Protein AF-A0A3G4VDL1-F1 (afdb_monomer_lite)

Foldseek 3Di:
DVVVVVVQLVVLVPFPNSVVVVVLVVLCVVLVVCCVVCVP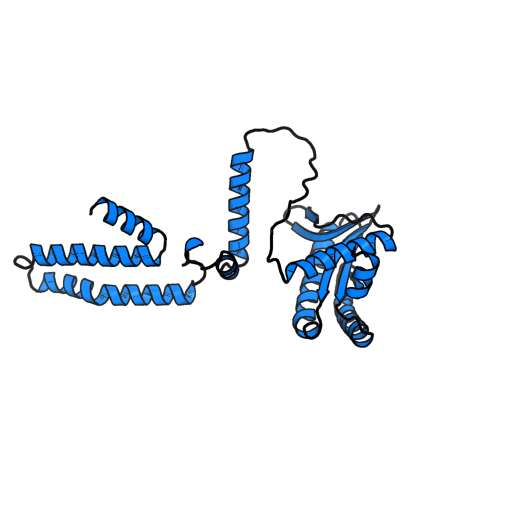PDDPVRVVVSVCCNPVVVVVSVVVVVVCCVPPVLPGDDCVNDPDVVVNVVSDDPVVVVVVVVVVVVVVVVVVVPDDDDDPDPDDDPDDDDDDPPVVLVVLQLVLQVVVCCVPVVFDWDAFDWDDDPPQIATAGIWTDDPAETEGEHEDEDEPPCCPVCLVVVLVVVLVRLVSQVVVNPRGAYAYEYEYEYAPDDPVNVVVSVVVNVVRQVPHPHRYHYHYHYSVVSCVVPND

Structure (mmCIF, N/CA/C/O backbone):
data_AF-A0A3G4VDL1-F1
#
_entry.id   AF-A0A3G4VDL1-F1
#
loop_
_atom_site.group_PDB
_atom_site.id
_atom_site.type_symbol
_atom_site.label_atom_id
_atom_site.label_alt_id
_atom_site.label_comp_id
_atom_site.label_asym_id
_atom_site.label_entity_id
_atom_site.label_seq_id
_atom_site.pdbx_PDB_ins_code
_atom_site.Cartn_x
_atom_site.Cartn_y
_atom_site.Cartn_z
_atom_site.occupancy
_atom_site.B_iso_or_equiv
_atom_site.auth_seq_id
_atom_site.auth_comp_id
_atom_site.auth_asym_id
_atom_site.auth_atom_id
_atom_site.pdbx_PDB_model_num
ATOM 1 N N . MET A 1 1 ? -3.458 -11.214 -49.264 1.00 58.53 1 MET A N 1
ATOM 2 C CA . MET A 1 1 ? -2.062 -10.718 -49.274 1.00 58.53 1 MET A CA 1
ATOM 3 C C . MET A 1 1 ? -1.922 -9.296 -48.738 1.00 58.53 1 MET A C 1
ATOM 5 O O . MET A 1 1 ? -1.384 -9.158 -47.653 1.00 58.53 1 MET A O 1
ATOM 9 N N . ILE A 1 2 ? -2.404 -8.240 -49.413 1.00 70.00 2 ILE A N 1
ATOM 10 C CA . ILE A 1 2 ? -2.201 -6.849 -48.930 1.00 70.00 2 ILE A CA 1
ATOM 11 C C . ILE A 1 2 ? -2.958 -6.567 -47.618 1.00 70.00 2 ILE A C 1
ATOM 13 O O . ILE A 1 2 ? -2.414 -5.938 -46.715 1.00 70.00 2 ILE A O 1
ATOM 17 N N . LYS A 1 3 ? -4.186 -7.088 -47.471 1.00 73.38 3 LYS A N 1
ATOM 18 C CA . LYS A 1 3 ? -4.949 -6.986 -46.212 1.00 73.38 3 LYS A CA 1
ATOM 19 C C . LYS A 1 3 ? -4.270 -7.716 -45.046 1.00 73.38 3 LYS A C 1
ATOM 21 O O . LYS A 1 3 ? -4.230 -7.178 -43.948 1.00 73.38 3 LYS A O 1
ATOM 26 N N . ASP A 1 4 ? -3.695 -8.889 -45.301 1.00 77.81 4 ASP A N 1
ATOM 27 C CA . ASP A 1 4 ? -3.026 -9.702 -44.273 1.00 77.81 4 ASP A CA 1
ATOM 28 C C . ASP A 1 4 ? -1.715 -9.050 -43.812 1.00 77.81 4 ASP A C 1
ATOM 30 O O . ASP A 1 4 ? -1.387 -9.066 -42.625 1.00 77.81 4 ASP A O 1
ATOM 34 N N . PHE A 1 5 ? -0.994 -8.406 -44.737 1.00 77.81 5 PHE A N 1
ATOM 35 C CA . PHE A 1 5 ? 0.179 -7.596 -44.412 1.00 77.81 5 PHE A CA 1
ATOM 36 C C . PHE A 1 5 ? -0.191 -6.392 -43.537 1.00 77.81 5 PHE A C 1
ATOM 38 O O . PHE A 1 5 ? 0.444 -6.177 -42.508 1.00 77.81 5 PHE A O 1
ATOM 45 N N . GLY A 1 6 ? -1.258 -5.662 -43.887 1.00 78.56 6 GLY A N 1
ATOM 46 C CA . GLY A 1 6 ? -1.753 -4.538 -43.084 1.00 78.56 6 GLY A CA 1
ATOM 47 C C . GLY A 1 6 ? -2.141 -4.953 -41.661 1.00 78.56 6 GLY A C 1
ATOM 48 O O . GLY A 1 6 ? -1.693 -4.336 -40.701 1.00 78.56 6 GLY A O 1
ATOM 49 N N . GLN A 1 7 ? -2.878 -6.058 -41.514 1.00 79.12 7 GLN A N 1
ATOM 50 C CA . GLN A 1 7 ? -3.255 -6.592 -40.198 1.00 79.12 7 GLN A CA 1
ATOM 51 C C . GLN A 1 7 ? -2.049 -7.078 -39.380 1.00 79.12 7 GLN A C 1
ATOM 53 O O . GLN A 1 7 ? -2.045 -6.981 -38.153 1.00 79.12 7 GLN A O 1
ATOM 58 N N . THR A 1 8 ? -1.018 -7.611 -40.038 1.00 79.06 8 THR A N 1
ATOM 59 C CA . THR A 1 8 ? 0.216 -8.042 -39.363 1.00 79.06 8 THR A CA 1
ATOM 60 C C . THR A 1 8 ? 1.043 -6.841 -38.907 1.00 79.06 8 THR A C 1
ATOM 62 O O . THR A 1 8 ? 1.527 -6.827 -37.778 1.00 79.06 8 THR A O 1
ATOM 65 N N . ALA A 1 9 ? 1.153 -5.806 -39.744 1.00 78.00 9 ALA A N 1
ATOM 66 C CA . ALA A 1 9 ? 1.816 -4.552 -39.400 1.00 78.00 9 ALA A CA 1
ATOM 67 C C . ALA A 1 9 ? 1.124 -3.839 -38.227 1.00 78.00 9 ALA A C 1
ATOM 69 O O . ALA A 1 9 ? 1.795 -3.387 -37.302 1.00 78.00 9 ALA A O 1
ATOM 70 N N . GLU A 1 10 ? -0.211 -3.813 -38.221 1.00 78.38 10 GLU A N 1
ATOM 71 C CA . GLU A 1 10 ? -1.016 -3.253 -37.133 1.00 78.38 10 GLU A CA 1
ATOM 72 C C . GLU A 1 10 ? -0.749 -3.984 -35.807 1.00 78.38 10 GLU A C 1
ATOM 74 O O . GLU A 1 10 ? -0.433 -3.348 -34.800 1.00 78.38 10 GLU A O 1
ATOM 79 N N . LYS A 1 11 ? -0.756 -5.325 -35.817 1.00 77.25 11 LYS A N 1
ATOM 80 C CA . LYS A 1 11 ? -0.440 -6.139 -34.631 1.00 77.25 11 LYS A CA 1
ATOM 81 C C . LYS A 1 11 ? 0.984 -5.923 -34.118 1.00 77.25 11 LYS A C 1
ATOM 83 O O . LYS A 1 11 ? 1.178 -5.827 -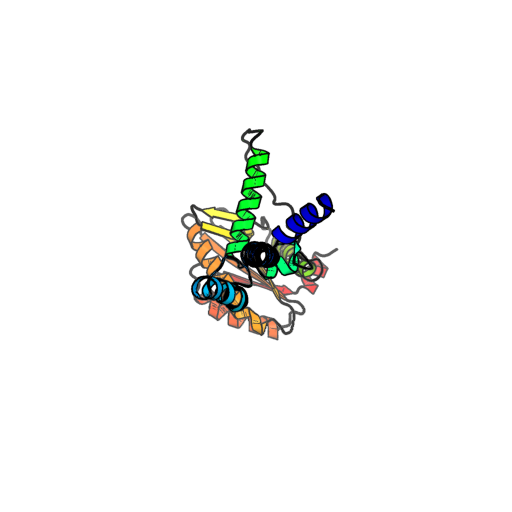32.910 1.00 77.25 11 LYS A O 1
ATOM 88 N N . LEU A 1 12 ? 1.970 -5.833 -35.012 1.00 73.19 12 LEU A N 1
ATOM 89 C CA . LEU A 1 12 ? 3.366 -5.590 -34.638 1.00 73.19 12 LEU A CA 1
ATOM 90 C C . LEU A 1 12 ? 3.579 -4.160 -34.111 1.00 73.19 12 LEU A C 1
ATOM 92 O O . LEU A 1 12 ? 4.376 -3.959 -33.204 1.00 73.19 12 LEU A O 1
ATOM 96 N N . SER A 1 13 ? 2.833 -3.168 -34.600 1.00 78.19 13 SER A N 1
ATOM 97 C CA . SER A 1 13 ? 2.953 -1.780 -34.127 1.00 78.19 13 SER A CA 1
ATOM 98 C C . SER A 1 13 ? 2.435 -1.537 -32.699 1.00 78.19 13 SER A C 1
ATOM 100 O O . SER A 1 13 ? 2.707 -0.489 -32.121 1.00 78.19 13 SER A O 1
ATOM 102 N N . GLY A 1 14 ? 1.709 -2.497 -32.112 1.00 72.06 14 GLY A N 1
ATOM 103 C CA . GLY A 1 14 ? 1.101 -2.361 -30.783 1.00 72.06 14 GLY A CA 1
ATOM 104 C C . GLY A 1 14 ? 2.064 -2.502 -29.598 1.00 72.06 14 GLY A C 1
ATOM 105 O O . GLY A 1 14 ? 1.677 -2.195 -28.473 1.00 72.06 14 GLY A O 1
ATOM 106 N N . ASN A 1 15 ? 3.300 -2.952 -29.829 1.00 65.88 15 ASN A N 1
ATOM 107 C CA . ASN A 1 15 ? 4.330 -3.118 -28.803 1.00 65.88 15 ASN A CA 1
ATOM 108 C C . ASN A 1 15 ? 5.653 -2.508 -29.313 1.00 65.88 15 ASN A C 1
ATOM 110 O O . ASN A 1 15 ? 6.012 -2.744 -30.472 1.00 65.88 15 ASN A O 1
ATOM 114 N N . PRO A 1 16 ? 6.408 -1.761 -28.479 1.00 71.56 16 PRO A N 1
ATOM 115 C CA . PRO A 1 16 ? 7.742 -1.255 -28.815 1.00 71.56 16 PRO A CA 1
ATOM 116 C C . PRO A 1 16 ? 8.668 -2.274 -29.502 1.00 71.56 16 PRO A C 1
ATOM 118 O O . PRO A 1 16 ? 9.386 -1.919 -30.437 1.00 71.56 16 PRO A O 1
ATOM 121 N N . LEU A 1 17 ? 8.619 -3.548 -29.099 1.00 74.44 17 LEU A N 1
ATOM 122 C CA . LEU A 1 17 ? 9.398 -4.627 -29.715 1.00 74.44 17 LEU A CA 1
ATOM 123 C C . LEU A 1 17 ? 8.970 -4.900 -31.169 1.00 74.44 17 LEU A C 1
ATOM 125 O O . LEU A 1 17 ? 9.813 -5.108 -32.043 1.00 74.44 17 LEU A O 1
ATOM 129 N N . GLY A 1 18 ? 7.667 -4.879 -31.446 1.00 77.69 18 GLY A N 1
ATOM 130 C CA . GLY A 1 18 ? 7.143 -5.125 -32.786 1.00 77.69 18 GLY A CA 1
ATOM 131 C C . GLY A 1 18 ? 7.319 -3.927 -33.728 1.00 77.69 18 GLY A C 1
ATOM 132 O O . GLY A 1 18 ? 7.566 -4.134 -34.917 1.00 77.69 18 GLY A O 1
ATOM 133 N N . ILE A 1 19 ? 7.328 -2.692 -33.208 1.00 82.19 19 ILE A N 1
ATOM 134 C CA . ILE A 1 19 ? 7.715 -1.493 -33.977 1.00 82.19 19 ILE A CA 1
ATOM 135 C C . ILE A 1 19 ? 9.162 -1.621 -34.468 1.00 82.19 19 ILE A C 1
ATOM 137 O O . ILE A 1 19 ? 9.443 -1.354 -35.636 1.00 82.19 19 ILE A O 1
ATOM 141 N N . ILE A 1 20 ? 10.078 -2.080 -33.609 1.00 80.94 20 ILE A N 1
ATOM 142 C CA . ILE A 1 20 ? 11.487 -2.287 -33.975 1.00 80.94 20 ILE A CA 1
ATOM 143 C C . ILE A 1 20 ? 11.620 -3.400 -35.017 1.00 80.94 20 ILE A C 1
ATOM 145 O O . ILE A 1 20 ? 12.316 -3.219 -36.016 1.00 80.94 20 ILE A O 1
ATOM 149 N N . ALA A 1 21 ? 10.928 -4.528 -34.832 1.00 82.56 21 ALA A N 1
ATOM 150 C CA . ALA A 1 21 ? 10.934 -5.620 -35.804 1.00 82.56 21 ALA A CA 1
ATOM 151 C C . ALA A 1 21 ? 10.436 -5.156 -37.186 1.00 82.56 21 ALA A C 1
ATOM 153 O O . ALA A 1 21 ? 11.059 -5.458 -38.207 1.00 82.56 21 ALA A O 1
ATOM 154 N N . LEU A 1 22 ? 9.361 -4.363 -37.221 1.00 82.44 22 LEU A N 1
ATOM 155 C CA . LEU A 1 22 ? 8.821 -3.787 -38.451 1.00 82.44 22 LEU A CA 1
ATOM 156 C C . LEU A 1 22 ? 9.797 -2.795 -39.094 1.00 82.44 22 LEU A C 1
ATOM 158 O O . LEU A 1 22 ? 9.993 -2.825 -40.309 1.00 82.44 22 LEU A O 1
ATOM 162 N N . PHE A 1 23 ? 10.449 -1.957 -38.288 1.00 83.88 23 PHE A N 1
ATOM 163 C CA . PHE A 1 23 ? 11.432 -0.990 -38.766 1.00 83.88 23 PHE A CA 1
ATOM 164 C C . PHE A 1 23 ? 12.660 -1.671 -39.377 1.00 83.88 23 PHE A C 1
ATOM 166 O O . PHE A 1 23 ? 13.117 -1.261 -40.441 1.00 83.88 23 PHE A O 1
ATOM 173 N N . ILE A 1 24 ? 13.150 -2.752 -38.762 1.00 84.75 24 ILE A N 1
ATOM 174 C CA . ILE A 1 24 ? 14.247 -3.566 -39.299 1.00 84.75 24 ILE A CA 1
ATOM 175 C C . ILE A 1 24 ? 13.835 -4.163 -40.648 1.00 84.75 24 ILE A C 1
ATOM 177 O O . ILE A 1 24 ? 14.526 -3.952 -41.639 1.00 84.75 24 ILE A O 1
ATOM 181 N N . VAL A 1 25 ? 12.693 -4.850 -40.727 1.00 86.25 25 VAL A N 1
ATOM 182 C CA . VAL A 1 25 ? 12.236 -5.472 -41.983 1.00 86.25 25 VAL A CA 1
ATOM 183 C C . VAL A 1 25 ? 12.060 -4.435 -43.095 1.00 86.25 25 VAL A C 1
ATOM 185 O O . VAL A 1 25 ? 12.480 -4.676 -44.227 1.00 86.25 25 VAL A O 1
ATOM 188 N N . LEU A 1 26 ? 11.495 -3.267 -42.783 1.00 86.69 26 LEU A N 1
ATOM 189 C CA . LEU A 1 26 ? 11.316 -2.188 -43.752 1.00 86.69 26 LEU A CA 1
ATOM 190 C C . LEU A 1 26 ? 12.657 -1.598 -44.207 1.00 86.69 26 LEU A C 1
ATOM 192 O O . LEU A 1 26 ? 12.868 -1.407 -45.403 1.00 86.69 26 LEU A O 1
ATOM 196 N N . LEU A 1 27 ? 13.578 -1.354 -43.273 1.00 86.56 27 LEU A N 1
ATOM 197 C CA . LEU A 1 27 ? 14.908 -0.825 -43.564 1.00 86.56 27 LEU A CA 1
ATOM 198 C C . LEU A 1 27 ? 15.716 -1.794 -44.433 1.00 86.56 27 LEU A C 1
ATOM 200 O O . LEU A 1 27 ? 16.294 -1.371 -45.430 1.00 86.56 27 LEU A O 1
ATOM 204 N N . TYR A 1 28 ? 15.698 -3.089 -44.118 1.00 86.62 28 TYR A N 1
ATOM 205 C CA . TYR A 1 28 ? 16.325 -4.121 -44.947 1.00 86.62 28 TYR A CA 1
ATOM 206 C C . TYR A 1 28 ? 15.646 -4.269 -46.308 1.00 86.62 28 TYR A C 1
ATOM 208 O O . TYR A 1 28 ? 16.335 -4.464 -47.307 1.00 86.62 28 TYR A O 1
ATOM 216 N N . GLY A 1 29 ? 14.320 -4.141 -46.368 1.00 88.25 29 GLY A N 1
ATOM 217 C CA . GLY A 1 29 ? 13.572 -4.157 -47.623 1.00 88.25 29 GLY A CA 1
ATOM 218 C C . GLY A 1 29 ? 13.978 -3.008 -48.546 1.00 88.25 29 GLY A C 1
ATOM 219 O O . GLY A 1 29 ? 14.295 -3.239 -49.711 1.00 88.25 29 GLY A O 1
ATOM 220 N N . ILE A 1 30 ? 14.041 -1.781 -48.019 1.00 86.38 30 ILE A N 1
ATOM 221 C CA . ILE A 1 30 ? 14.465 -0.596 -48.778 1.00 86.38 30 ILE A CA 1
ATOM 222 C C . ILE A 1 30 ? 15.952 -0.688 -49.132 1.00 86.38 30 ILE A C 1
ATOM 224 O O . ILE A 1 30 ? 16.309 -0.453 -50.282 1.00 86.38 30 ILE A O 1
ATOM 228 N N . ALA A 1 31 ? 16.821 -1.071 -48.194 1.00 84.38 31 ALA A N 1
ATOM 229 C CA . ALA A 1 31 ? 18.253 -1.218 -48.450 1.00 84.38 31 ALA A CA 1
ATOM 230 C C . ALA A 1 31 ? 18.528 -2.296 -49.507 1.00 84.38 31 ALA A C 1
ATOM 232 O O . ALA A 1 31 ? 19.304 -2.064 -50.429 1.00 84.38 31 ALA A O 1
ATOM 233 N N . GLY A 1 32 ? 17.852 -3.443 -49.424 1.00 85.31 32 GLY A N 1
ATOM 234 C CA . GLY A 1 32 ? 17.928 -4.505 -50.422 1.00 85.31 32 GLY A CA 1
ATOM 235 C C . GLY A 1 32 ? 17.424 -4.049 -51.790 1.00 85.31 32 GLY A C 1
ATOM 236 O O . GLY A 1 32 ? 18.064 -4.337 -52.798 1.00 85.31 32 GLY A O 1
ATOM 237 N N . LEU A 1 33 ? 16.334 -3.278 -51.832 1.00 86.56 33 LEU A N 1
ATOM 238 C CA . LEU A 1 33 ? 15.800 -2.714 -53.071 1.00 86.56 33 LEU A CA 1
ATOM 239 C C . LEU A 1 33 ? 16.757 -1.691 -53.693 1.00 86.56 33 LEU A C 1
ATOM 241 O O . LEU A 1 33 ? 17.034 -1.791 -54.882 1.00 86.56 33 LEU A O 1
ATOM 245 N N . VAL A 1 34 ? 17.313 -0.772 -52.901 1.00 84.75 34 VAL A N 1
ATOM 246 C CA . VAL A 1 34 ? 18.290 0.235 -53.350 1.00 84.75 34 VAL A CA 1
ATOM 247 C C . VAL A 1 34 ? 19.582 -0.427 -53.820 1.00 84.75 34 VAL A C 1
ATOM 249 O O . VAL A 1 34 ? 20.105 -0.078 -54.875 1.00 84.75 34 VAL A O 1
ATOM 252 N N . ILE A 1 35 ? 20.091 -1.415 -53.081 1.00 83.19 35 ILE A N 1
ATOM 253 C CA . ILE A 1 35 ? 21.272 -2.176 -53.495 1.00 83.19 35 ILE A CA 1
ATOM 254 C C . ILE A 1 35 ? 20.964 -2.940 -54.783 1.00 83.19 35 ILE A C 1
ATOM 256 O O . ILE A 1 35 ? 21.772 -2.905 -55.699 1.00 83.19 35 ILE A O 1
ATOM 260 N N . SER A 1 36 ? 19.796 -3.573 -54.907 1.00 82.81 36 SER A N 1
ATOM 261 C CA . SER A 1 36 ? 19.423 -4.313 -56.117 1.00 82.81 36 SER A CA 1
ATOM 262 C C . SER A 1 36 ? 19.199 -3.404 -57.329 1.00 82.81 36 SER A C 1
ATOM 264 O O . SER A 1 36 ? 19.564 -3.791 -58.437 1.00 82.81 36 SER A O 1
ATOM 266 N N . SER A 1 37 ? 18.600 -2.222 -57.154 1.00 81.56 37 SER A N 1
ATOM 267 C CA . SER A 1 37 ? 18.324 -1.283 -58.250 1.00 81.56 37 SER A CA 1
ATOM 268 C C . SER A 1 37 ? 19.565 -0.504 -58.675 1.00 81.56 37 SER A C 1
ATOM 270 O O . SER A 1 37 ? 19.708 -0.157 -59.846 1.00 81.56 37 SER A O 1
ATOM 272 N N . SER A 1 38 ? 20.464 -0.236 -57.728 1.00 78.25 38 SER A N 1
ATOM 273 C CA . SER A 1 38 ? 21.600 0.669 -57.911 1.00 78.25 38 SER A CA 1
ATOM 274 C C . SER A 1 38 ? 22.953 -0.044 -57.862 1.00 78.25 38 SER A C 1
ATOM 276 O O . SER A 1 38 ? 23.986 0.611 -57.981 1.00 78.25 38 SER A O 1
ATOM 278 N N . ALA A 1 39 ? 22.979 -1.380 -57.746 1.00 70.38 39 ALA A N 1
ATOM 279 C CA . ALA A 1 39 ? 24.205 -2.187 -57.705 1.00 70.38 39 ALA A CA 1
ATOM 280 C C . ALA A 1 39 ? 25.170 -1.845 -58.845 1.00 70.38 39 ALA A C 1
ATOM 282 O O . ALA A 1 39 ? 26.373 -1.780 -58.623 1.00 70.38 39 ALA A O 1
ATOM 283 N N . ASN A 1 40 ? 24.656 -1.585 -60.045 1.00 73.25 40 ASN A N 1
ATOM 284 C CA . ASN A 1 40 ? 25.488 -1.319 -61.219 1.00 73.25 40 ASN A CA 1
ATOM 285 C C . ASN A 1 40 ? 25.878 0.161 -61.384 1.00 73.25 40 ASN A C 1
ATOM 287 O O . ASN A 1 40 ? 26.676 0.472 -62.261 1.00 73.25 40 ASN A O 1
ATOM 291 N N . PHE A 1 41 ? 25.328 1.060 -60.562 1.00 76.06 41 PHE A N 1
ATOM 292 C CA . PHE A 1 41 ? 25.537 2.511 -60.649 1.00 76.06 41 PHE A CA 1
ATOM 293 C C . PHE A 1 41 ? 26.325 3.085 -59.465 1.00 76.06 41 PHE A C 1
ATOM 295 O O . PHE A 1 41 ? 26.883 4.169 -59.583 1.00 76.06 41 PHE A O 1
ATOM 302 N N . LEU A 1 42 ? 26.374 2.369 -58.339 1.00 77.38 42 LEU A N 1
ATOM 303 C CA . LEU A 1 42 ? 27.091 2.785 -57.134 1.00 77.38 42 LEU A CA 1
ATOM 304 C C . LEU A 1 42 ? 28.576 2.433 -57.230 1.00 77.38 42 LEU A C 1
ATOM 306 O O . LEU A 1 42 ? 28.940 1.272 -57.447 1.00 77.38 42 LEU A O 1
ATOM 310 N N . THR A 1 43 ? 29.428 3.424 -56.990 1.00 81.06 43 THR A N 1
ATOM 311 C CA . THR A 1 43 ? 30.872 3.222 -56.837 1.00 81.06 43 THR A CA 1
ATOM 312 C C . THR A 1 43 ? 31.192 2.524 -55.509 1.00 81.06 43 THR A C 1
ATOM 314 O O . THR A 1 43 ? 30.380 2.493 -54.580 1.00 81.06 43 THR A O 1
ATOM 317 N N . THR A 1 44 ? 32.385 1.932 -55.395 1.00 79.12 44 THR A N 1
ATOM 318 C CA . THR A 1 44 ? 32.817 1.214 -54.179 1.00 79.12 44 THR A CA 1
ATOM 319 C C . THR A 1 44 ? 32.738 2.090 -52.925 1.00 79.12 44 THR A C 1
ATOM 321 O O . THR A 1 44 ? 32.299 1.618 -51.876 1.00 79.12 44 THR A O 1
ATOM 324 N N . GLU A 1 45 ? 33.081 3.372 -53.057 1.00 83.81 45 GLU A N 1
ATOM 325 C CA . GLU A 1 45 ? 33.060 4.359 -51.971 1.00 83.81 45 GLU A CA 1
ATOM 326 C C . GLU A 1 45 ? 31.637 4.712 -51.512 1.00 83.81 45 GLU A C 1
ATOM 328 O O . GLU A 1 45 ? 31.414 4.994 -50.340 1.00 83.81 45 GLU A O 1
ATOM 333 N N . GLU A 1 46 ? 30.645 4.637 -52.402 1.00 81.00 46 GLU A N 1
ATOM 334 C CA . GLU A 1 46 ? 29.234 4.888 -52.072 1.00 81.00 46 GLU A CA 1
ATOM 335 C C . GLU A 1 46 ? 28.543 3.638 -51.513 1.00 81.00 46 GLU A C 1
ATOM 337 O O . GLU A 1 46 ? 27.622 3.726 -50.697 1.00 81.00 46 GLU A O 1
ATOM 342 N N . ARG A 1 47 ? 29.002 2.447 -51.918 1.00 80.62 47 ARG A N 1
ATOM 343 C CA . ARG A 1 47 ? 28.464 1.165 -51.444 1.00 80.62 47 ARG A CA 1
ATOM 344 C C . ARG A 1 47 ? 28.926 0.830 -50.024 1.00 80.62 47 ARG A C 1
ATOM 346 O O . ARG A 1 47 ? 28.178 0.207 -49.271 1.00 80.62 47 ARG A O 1
ATOM 353 N N . LEU A 1 48 ? 30.138 1.237 -49.652 1.00 83.69 48 LEU A N 1
ATOM 354 C CA . LEU A 1 48 ? 30.707 0.996 -48.324 1.00 83.69 48 LEU A CA 1
ATOM 355 C C . LEU A 1 48 ? 29.807 1.526 -47.188 1.00 83.69 48 LEU A C 1
ATOM 357 O O . LEU A 1 48 ? 29.434 0.719 -46.337 1.00 83.69 48 LEU A O 1
ATOM 361 N N . PRO A 1 49 ? 29.365 2.798 -47.179 1.00 84.88 49 PRO A N 1
ATOM 362 C CA . PRO A 1 49 ? 28.443 3.320 -46.168 1.00 84.88 49 PRO A CA 1
ATOM 363 C C . PRO A 1 49 ? 27.137 2.525 -46.053 1.00 84.88 49 PRO A C 1
ATOM 365 O O . PRO A 1 49 ? 26.668 2.274 -44.946 1.00 84.88 49 PRO A O 1
ATOM 368 N N . LEU A 1 50 ? 26.573 2.080 -47.182 1.00 82.12 50 LEU A N 1
ATOM 369 C CA . LEU A 1 50 ? 25.363 1.249 -47.227 1.00 82.12 50 LEU A CA 1
ATOM 370 C C . LEU A 1 50 ? 25.580 -0.123 -46.574 1.00 82.12 50 LEU A C 1
ATOM 372 O O . LEU A 1 50 ? 24.729 -0.584 -45.815 1.00 82.12 50 LEU A O 1
ATOM 376 N N . ILE A 1 51 ? 26.724 -0.763 -46.828 1.00 84.06 51 ILE A N 1
ATOM 377 C CA . ILE A 1 51 ? 27.082 -2.045 -46.203 1.00 84.06 51 ILE A CA 1
ATOM 378 C C . ILE A 1 51 ? 27.332 -1.858 -44.704 1.00 84.06 51 ILE A C 1
ATOM 380 O O . ILE A 1 51 ? 26.831 -2.639 -43.899 1.00 84.06 51 ILE A O 1
ATOM 384 N N . TRP A 1 52 ? 28.063 -0.811 -44.316 1.00 87.44 52 TRP A N 1
ATOM 385 C CA . TRP A 1 52 ? 28.313 -0.490 -42.910 1.00 87.44 52 TRP A CA 1
ATOM 386 C C . TRP A 1 52 ? 27.014 -0.210 -42.159 1.00 87.44 52 TRP A C 1
ATOM 388 O O . TRP A 1 52 ? 26.834 -0.727 -41.058 1.00 87.44 52 TRP A O 1
ATOM 398 N N . LEU A 1 53 ? 26.078 0.520 -42.771 1.00 84.38 53 LEU A N 1
ATOM 399 C CA . LEU A 1 53 ? 24.734 0.700 -42.234 1.00 84.38 53 LEU A CA 1
ATOM 400 C C . LEU A 1 53 ? 24.049 -0.660 -42.049 1.00 84.38 53 LEU A C 1
ATOM 402 O O . LEU A 1 53 ? 23.595 -0.956 -40.953 1.00 84.38 53 LEU A O 1
ATOM 406 N N . LEU A 1 54 ? 24.034 -1.520 -43.069 1.00 84.06 54 LEU A N 1
ATOM 407 C CA . LEU A 1 54 ? 23.351 -2.818 -43.022 1.00 84.06 54 LEU A CA 1
ATOM 408 C C . LEU A 1 54 ? 23.943 -3.795 -41.987 1.00 84.06 54 LEU A C 1
ATOM 410 O O . LEU A 1 54 ? 23.220 -4.634 -41.450 1.00 84.06 54 LEU A O 1
ATOM 414 N N . VAL A 1 55 ? 25.248 -3.704 -41.719 1.00 86.25 55 VAL A N 1
ATOM 415 C CA . VAL A 1 55 ? 25.957 -4.592 -40.786 1.00 86.25 55 VAL A CA 1
ATOM 416 C C . VAL A 1 55 ? 25.956 -4.043 -39.364 1.00 86.25 55 VAL A C 1
ATOM 418 O O . VAL A 1 55 ? 25.715 -4.813 -38.444 1.00 86.25 55 VAL A O 1
ATOM 421 N N . ILE A 1 56 ? 26.202 -2.746 -39.150 1.00 87.31 56 ILE A N 1
ATOM 422 C CA . ILE A 1 56 ? 26.290 -2.155 -37.800 1.00 87.31 56 ILE A CA 1
ATOM 423 C C . ILE A 1 56 ? 24.921 -1.887 -37.199 1.00 87.31 56 ILE A C 1
ATOM 425 O O . ILE A 1 56 ? 24.736 -2.066 -35.993 1.00 87.31 56 ILE A O 1
ATOM 429 N N . PHE A 1 57 ? 23.963 -1.456 -38.018 1.00 83.25 57 PHE A N 1
ATOM 430 C CA . PHE A 1 57 ? 22.652 -1.038 -37.539 1.00 83.25 57 PHE A CA 1
ATOM 431 C C . PHE A 1 57 ? 21.955 -2.093 -36.657 1.00 83.25 57 PHE A C 1
ATOM 433 O O . PHE A 1 57 ? 21.490 -1.716 -35.583 1.00 83.25 57 PHE A O 1
ATOM 440 N N . PRO A 1 58 ? 21.946 -3.401 -36.987 1.00 82.25 58 PRO A N 1
ATOM 441 C CA . PRO A 1 58 ? 21.353 -4.424 -36.122 1.00 82.25 58 PRO A CA 1
ATOM 442 C C . PRO A 1 58 ? 22.013 -4.526 -34.753 1.00 82.25 58 PRO A C 1
ATOM 444 O O . PRO A 1 58 ? 21.315 -4.662 -33.754 1.00 82.25 58 PRO A O 1
ATOM 447 N N . PHE A 1 59 ? 23.345 -4.444 -34.689 1.00 85.69 59 PHE A N 1
ATOM 448 C CA . PHE A 1 59 ? 24.067 -4.518 -33.419 1.00 85.69 59 PHE A CA 1
ATOM 449 C C . PHE A 1 59 ? 23.829 -3.270 -32.574 1.00 85.69 59 PHE A C 1
ATOM 451 O O . PHE A 1 59 ? 23.658 -3.380 -31.363 1.00 85.69 59 PHE A O 1
ATOM 458 N N . LEU A 1 60 ? 23.760 -2.095 -33.204 1.00 86.56 60 LEU A N 1
ATOM 459 C CA . LEU A 1 60 ? 23.454 -0.843 -32.517 1.00 86.56 60 LEU A CA 1
ATOM 460 C C . LEU A 1 60 ? 22.019 -0.840 -31.974 1.00 86.56 60 LEU A C 1
ATOM 462 O O . LEU A 1 60 ? 21.809 -0.511 -30.808 1.00 86.56 60 LEU A O 1
ATOM 466 N N . VAL A 1 61 ? 21.044 -1.271 -32.779 1.00 84.12 61 VAL A N 1
ATOM 467 C CA . VAL A 1 61 ? 19.646 -1.422 -32.348 1.00 84.12 61 VAL A CA 1
ATOM 468 C C . VAL A 1 61 ? 19.533 -2.451 -31.226 1.00 84.12 61 VAL A C 1
ATOM 470 O O . VAL A 1 61 ? 18.886 -2.172 -30.220 1.00 84.12 61 VAL A O 1
ATOM 473 N N . LEU A 1 62 ? 20.202 -3.602 -31.346 1.00 82.88 62 LEU A N 1
ATOM 474 C CA . LEU A 1 62 ? 20.224 -4.630 -30.306 1.00 82.88 62 LEU A CA 1
ATOM 475 C C . LEU A 1 62 ? 20.833 -4.103 -29.002 1.00 82.88 62 LEU A C 1
ATOM 477 O O . LEU A 1 62 ? 20.285 -4.362 -27.936 1.00 82.88 62 LEU A O 1
ATOM 481 N N . PHE A 1 63 ? 21.933 -3.351 -29.073 1.00 84.75 63 PHE A N 1
ATOM 482 C CA . PHE A 1 63 ? 22.594 -2.781 -27.899 1.00 84.75 63 PHE A CA 1
ATOM 483 C C . PHE A 1 63 ? 21.719 -1.739 -27.198 1.00 84.75 63 PHE A C 1
ATOM 485 O O . PHE A 1 63 ? 21.520 -1.818 -25.986 1.00 84.75 63 PHE A O 1
ATOM 492 N N . VAL A 1 64 ? 21.144 -0.799 -27.953 1.00 82.75 64 VAL A N 1
ATOM 493 C CA . VAL A 1 64 ? 20.219 0.212 -27.416 1.00 82.75 64 VAL A CA 1
ATOM 494 C C . VAL A 1 64 ? 18.982 -0.457 -26.822 1.00 82.75 64 VAL A C 1
ATOM 496 O O . VAL A 1 64 ? 18.531 -0.071 -25.747 1.00 82.75 64 VAL A O 1
ATOM 499 N N . PHE A 1 65 ? 18.458 -1.493 -27.476 1.00 74.44 65 PHE A N 1
ATOM 500 C CA . PHE A 1 65 ? 17.314 -2.242 -26.975 1.00 74.44 65 PHE A CA 1
ATOM 501 C C . PHE A 1 65 ? 17.647 -3.021 -25.697 1.00 74.44 65 PHE A C 1
ATOM 503 O O . PHE A 1 65 ? 16.909 -2.928 -24.721 1.00 74.44 65 PHE A O 1
ATOM 510 N N . ALA A 1 66 ? 18.775 -3.732 -25.660 1.00 76.19 66 ALA A N 1
ATOM 511 C CA . ALA A 1 66 ? 19.236 -4.449 -24.474 1.00 76.19 66 ALA A CA 1
ATOM 512 C C . ALA A 1 66 ? 19.474 -3.494 -23.295 1.00 76.19 66 ALA A C 1
ATOM 514 O O . ALA A 1 66 ? 19.071 -3.794 -22.171 1.00 76.19 66 ALA A O 1
ATOM 515 N N . TRP A 1 67 ? 20.049 -2.315 -23.554 1.00 78.62 67 TRP A N 1
ATOM 516 C CA . TRP A 1 67 ? 20.177 -1.250 -22.559 1.00 78.62 67 TRP A CA 1
ATOM 517 C C . TRP A 1 67 ? 18.798 -0.798 -22.067 1.00 78.62 67 TRP A C 1
ATOM 519 O O . TRP A 1 67 ? 18.546 -0.806 -20.861 1.00 78.62 67 TRP A O 1
ATOM 529 N N . LEU A 1 68 ? 17.891 -0.424 -22.972 1.00 72.56 68 LEU A N 1
ATOM 530 C CA . LEU A 1 68 ? 16.554 0.064 -22.622 1.00 72.56 68 LEU A CA 1
ATOM 531 C C . LEU A 1 68 ? 15.753 -0.966 -21.822 1.00 72.56 68 LEU A C 1
ATOM 533 O O . LEU A 1 68 ? 15.137 -0.610 -20.821 1.00 72.56 68 LEU A O 1
ATOM 537 N N . VAL A 1 69 ? 15.800 -2.241 -22.209 1.00 66.81 69 VAL A N 1
ATOM 538 C CA . VAL A 1 69 ? 15.151 -3.330 -21.468 1.00 66.81 69 VAL A CA 1
ATOM 539 C C . VAL A 1 69 ? 15.797 -3.515 -20.095 1.00 66.81 69 VAL A C 1
ATOM 541 O O . VAL A 1 69 ? 15.079 -3.687 -19.112 1.00 66.81 69 VAL A O 1
ATOM 544 N N . SER A 1 70 ? 17.125 -3.414 -19.993 1.00 69.81 70 SER A N 1
ATOM 545 C CA . SER A 1 70 ? 17.830 -3.552 -18.714 1.00 69.81 70 SER A CA 1
ATOM 546 C C . SER A 1 70 ? 17.565 -2.398 -17.739 1.00 69.81 70 SER A C 1
ATOM 548 O O . SER A 1 70 ? 17.608 -2.633 -16.536 1.00 69.81 70 SER A O 1
ATOM 550 N N . GLN A 1 71 ? 17.316 -1.175 -18.221 1.00 64.25 71 GLN A N 1
ATOM 551 C CA . GLN A 1 71 ? 17.126 0.013 -17.370 1.00 64.25 71 GLN A CA 1
ATOM 552 C C . GLN A 1 71 ? 15.653 0.436 -17.200 1.00 64.25 71 GLN A C 1
ATOM 554 O O . GLN A 1 71 ? 15.327 1.153 -16.256 1.00 64.25 71 GLN A O 1
ATOM 559 N N . HIS A 1 72 ? 14.746 0.003 -18.087 1.00 61.97 72 HIS A N 1
ATOM 560 C CA . HIS A 1 72 ? 13.344 0.449 -18.125 1.00 61.97 72 HIS A CA 1
ATOM 561 C C . HIS A 1 72 ? 12.331 -0.680 -18.404 1.00 61.97 72 HIS A C 1
ATOM 563 O O . HIS A 1 72 ? 11.292 -0.436 -19.022 1.00 61.97 72 HIS A O 1
ATOM 569 N N . HIS A 1 73 ? 12.576 -1.905 -17.920 1.00 54.28 73 HIS A N 1
ATOM 570 C CA . HIS A 1 73 ? 11.697 -3.080 -18.101 1.00 54.28 73 HIS A CA 1
ATOM 571 C C . HIS A 1 73 ? 10.205 -2.838 -17.783 1.00 54.28 73 HIS A C 1
ATOM 573 O O . HIS A 1 73 ? 9.333 -3.536 -18.292 1.00 54.28 73 HIS A O 1
ATOM 579 N N . THR A 1 74 ? 9.897 -1.833 -16.965 1.00 51.06 74 THR A N 1
ATOM 580 C CA . THR A 1 74 ? 8.549 -1.442 -16.547 1.00 51.06 74 THR A CA 1
ATOM 581 C C . THR A 1 74 ? 7.684 -0.809 -17.638 1.00 51.06 74 THR A C 1
ATOM 583 O O . THR A 1 74 ? 6.462 -0.914 -17.576 1.00 51.06 74 THR A O 1
ATOM 586 N N . LYS A 1 75 ? 8.296 -0.149 -18.632 1.00 51.41 75 LYS A N 1
ATOM 587 C CA . LYS A 1 75 ? 7.594 0.672 -19.641 1.00 51.41 75 LYS A CA 1
ATOM 588 C C . LYS A 1 75 ? 7.452 0.014 -21.019 1.00 51.41 75 LYS A C 1
ATOM 590 O O . LYS A 1 75 ? 6.828 0.597 -21.899 1.00 51.41 75 LYS A O 1
ATOM 595 N N . LEU A 1 76 ? 8.041 -1.166 -21.228 1.00 53.59 76 LEU A N 1
ATOM 596 C CA . LEU A 1 76 ? 8.171 -1.781 -22.560 1.00 53.59 76 LEU A CA 1
ATOM 597 C C . LEU A 1 76 ? 7.078 -2.783 -22.939 1.00 53.59 76 LEU A C 1
ATOM 599 O O . LEU A 1 76 ? 7.035 -3.208 -24.088 1.00 53.59 76 LEU A O 1
ATOM 603 N N . TYR A 1 77 ? 6.191 -3.140 -22.018 1.00 52.91 77 TYR A N 1
ATOM 604 C CA . TYR A 1 77 ? 5.112 -4.084 -22.286 1.00 52.91 77 TYR A CA 1
ATOM 605 C C . TYR A 1 77 ? 3.771 -3.353 -22.275 1.00 52.91 77 TYR A C 1
ATOM 607 O O . TYR A 1 77 ? 3.436 -2.661 -21.306 1.00 52.91 77 TYR A O 1
ATOM 615 N N . ALA A 1 78 ? 2.988 -3.505 -23.345 1.00 50.31 78 ALA A N 1
ATOM 616 C CA . ALA A 1 78 ? 1.600 -3.073 -23.323 1.00 50.31 78 ALA A CA 1
ATOM 617 C C . ALA A 1 78 ? 0.817 -3.982 -22.353 1.00 50.31 78 ALA A C 1
ATOM 619 O O . ALA A 1 78 ? 1.195 -5.140 -22.173 1.00 50.31 78 ALA A O 1
ATOM 620 N N . PRO A 1 79 ? -0.300 -3.526 -21.752 1.00 46.09 79 PRO A N 1
ATOM 621 C CA . PRO A 1 79 ? -1.116 -4.364 -20.863 1.00 46.09 79 PRO A CA 1
ATOM 622 C C . PRO A 1 79 ? -1.489 -5.725 -21.481 1.00 46.09 79 PRO A C 1
ATOM 624 O O . PRO A 1 79 ? -1.557 -6.724 -20.780 1.00 46.09 79 PRO A O 1
ATOM 627 N N . LYS A 1 80 ? -1.644 -5.771 -22.815 1.00 49.88 80 LYS A N 1
ATOM 628 C CA . LYS A 1 80 ? -1.933 -6.978 -23.607 1.00 49.88 80 LYS A CA 1
ATOM 629 C C . LYS A 1 80 ? -0.787 -7.994 -23.707 1.00 49.88 80 LYS A C 1
ATOM 631 O O . LYS A 1 80 ? -1.053 -9.129 -24.086 1.00 49.88 80 LYS A O 1
ATOM 636 N N . ASP A 1 81 ? 0.453 -7.604 -23.418 1.00 53.59 81 ASP A N 1
ATOM 637 C CA . ASP A 1 81 ? 1.623 -8.493 -23.489 1.00 53.59 81 ASP A CA 1
ATOM 638 C C . ASP A 1 81 ? 1.850 -9.271 -22.184 1.00 53.59 81 ASP A C 1
ATOM 640 O O . ASP A 1 81 ? 2.679 -10.180 -22.125 1.00 53.59 81 ASP A O 1
ATOM 644 N N . PHE A 1 82 ? 1.111 -8.929 -21.127 1.00 53.09 82 PHE A N 1
ATOM 645 C CA . PHE A 1 82 ? 1.132 -9.669 -19.878 1.00 53.09 82 PHE A CA 1
ATOM 646 C C . PHE A 1 82 ? 0.123 -10.812 -19.932 1.00 53.09 82 PHE A C 1
ATOM 648 O O . PHE A 1 82 ? -1.026 -10.637 -20.322 1.00 53.09 82 PHE A O 1
ATOM 655 N N . VAL A 1 83 ? 0.553 -11.995 -19.486 1.00 49.31 83 VAL A N 1
ATOM 656 C CA . VAL A 1 83 ? -0.288 -13.204 -19.406 1.00 49.31 83 VAL A CA 1
ATOM 657 C C . VAL A 1 83 ? -1.518 -12.984 -18.504 1.00 49.31 83 VAL A C 1
ATOM 659 O O . VAL A 1 83 ? -2.525 -13.671 -18.654 1.00 49.31 83 VAL A O 1
ATOM 662 N N . SER A 1 84 ? -1.453 -12.015 -17.583 1.00 50.94 84 SER A N 1
ATOM 663 C CA . SER A 1 84 ? -2.563 -11.575 -16.739 1.00 50.94 84 SER A CA 1
ATOM 664 C C . SER A 1 84 ? -2.419 -10.104 -16.330 1.00 50.94 84 SER A C 1
ATOM 666 O O . SER A 1 84 ? -1.302 -9.607 -16.144 1.00 50.94 84 SER A O 1
ATOM 668 N N . ASP A 1 85 ? -3.548 -9.426 -16.105 1.00 54.00 85 ASP A N 1
ATOM 669 C CA . ASP A 1 85 ? -3.602 -8.031 -15.632 1.00 54.00 85 ASP A CA 1
ATOM 670 C C . ASP A 1 85 ? -2.815 -7.820 -14.321 1.00 54.00 85 ASP A C 1
ATOM 672 O O . ASP A 1 85 ? -2.258 -6.752 -14.064 1.00 54.00 85 ASP A O 1
ATOM 676 N N . GLU A 1 86 ? -2.683 -8.866 -13.501 1.00 53.19 86 GLU A N 1
ATOM 677 C CA . GLU A 1 86 ? -1.908 -8.831 -12.259 1.00 53.19 86 GLU A CA 1
ATOM 678 C C . GLU A 1 86 ? -0.396 -8.696 -12.484 1.00 53.19 86 GLU A C 1
ATOM 680 O O . GLU A 1 86 ? 0.288 -8.025 -11.703 1.00 53.19 86 GLU A O 1
ATOM 685 N N . ALA A 1 87 ? 0.144 -9.310 -13.540 1.00 50.97 87 ALA A N 1
ATOM 686 C CA . ALA A 1 87 ? 1.564 -9.208 -13.870 1.00 50.97 87 ALA A CA 1
ATOM 687 C C . ALA A 1 87 ? 1.914 -7.800 -14.389 1.00 50.97 87 ALA A C 1
ATOM 689 O O . ALA A 1 87 ? 2.967 -7.264 -14.038 1.00 50.97 87 ALA A O 1
ATOM 690 N N . PHE A 1 88 ? 0.988 -7.162 -15.114 1.00 51.69 88 PHE A N 1
ATOM 691 C CA . PHE A 1 88 ? 1.099 -5.764 -15.540 1.00 51.69 88 PHE A CA 1
ATOM 692 C C . PHE A 1 88 ? 1.108 -4.800 -14.342 1.00 51.69 88 PHE A C 1
ATOM 694 O O . PHE A 1 88 ? 1.987 -3.945 -14.217 1.00 51.69 88 PHE A O 1
ATOM 701 N N . LEU A 1 89 ? 0.172 -4.979 -13.402 1.00 57.56 89 LEU A N 1
ATOM 702 C CA . LEU A 1 89 ? 0.058 -4.136 -12.206 1.00 57.56 89 LEU A CA 1
ATOM 703 C C . LEU A 1 89 ? 1.219 -4.305 -11.214 1.00 57.56 89 LEU A C 1
ATOM 705 O O . LEU A 1 89 ? 1.441 -3.410 -10.394 1.00 57.56 89 LEU A O 1
ATOM 709 N N . ARG A 1 90 ? 1.928 -5.439 -11.235 1.00 58.75 90 ARG A N 1
ATOM 710 C CA . ARG A 1 90 ? 3.150 -5.653 -10.438 1.00 58.75 90 ARG A CA 1
ATOM 711 C C . ARG A 1 90 ? 4.392 -5.051 -11.080 1.00 58.75 90 ARG A C 1
ATOM 713 O O . ARG A 1 90 ? 5.324 -4.733 -10.350 1.00 58.75 90 ARG A O 1
ATOM 720 N N . ALA A 1 91 ? 4.406 -4.904 -12.404 1.00 52.78 91 ALA A N 1
ATOM 721 C CA . ALA A 1 91 ? 5.495 -4.230 -13.086 1.00 52.78 91 ALA A CA 1
ATOM 722 C C . ALA A 1 91 ? 5.482 -2.731 -12.747 1.00 52.78 91 ALA A C 1
ATOM 724 O O . ALA A 1 91 ? 6.495 -2.228 -12.287 1.00 52.78 91 ALA A O 1
ATOM 725 N N . LEU A 1 92 ? 4.346 -2.036 -12.885 1.00 52.22 92 LEU A N 1
ATOM 726 C CA . LEU A 1 92 ? 4.243 -0.574 -12.715 1.00 52.22 92 LEU A CA 1
ATOM 727 C C . LEU A 1 92 ? 4.813 -0.042 -11.387 1.00 52.22 92 LEU A C 1
ATOM 729 O O . LEU A 1 92 ? 4.512 -0.559 -10.306 1.00 52.22 92 LEU A O 1
ATOM 733 N N . THR A 1 93 ? 5.564 1.062 -11.463 1.00 53.66 93 THR A N 1
ATOM 734 C CA . THR A 1 93 ? 6.014 1.785 -10.264 1.00 53.66 93 THR A CA 1
ATOM 735 C C . THR A 1 93 ? 4.822 2.428 -9.526 1.00 53.66 93 THR A C 1
ATOM 737 O O . THR A 1 93 ? 3.797 2.722 -10.151 1.00 53.66 93 THR A O 1
ATOM 740 N N . PRO A 1 94 ? 4.910 2.673 -8.200 1.00 50.53 94 PRO A N 1
ATOM 741 C CA . PRO A 1 94 ? 3.805 3.247 -7.418 1.00 50.53 94 PRO A CA 1
ATOM 742 C C . PRO A 1 94 ? 3.265 4.562 -8.000 1.00 50.53 94 PRO A C 1
ATOM 744 O O . PRO A 1 94 ? 2.061 4.805 -7.984 1.00 50.53 94 PRO A O 1
ATOM 747 N N . THR A 1 95 ? 4.154 5.370 -8.576 1.00 49.62 95 THR A N 1
ATOM 748 C CA . THR A 1 95 ? 3.856 6.650 -9.224 1.00 49.62 95 THR A CA 1
ATOM 749 C C . THR A 1 95 ? 3.074 6.477 -10.528 1.00 49.62 95 THR A C 1
ATOM 751 O O . THR A 1 95 ? 2.122 7.208 -10.780 1.00 49.62 95 THR A O 1
ATOM 754 N N . GLU A 1 96 ? 3.410 5.477 -11.347 1.00 49.22 96 GLU A N 1
ATOM 755 C CA . GLU A 1 96 ? 2.711 5.200 -12.615 1.00 49.22 96 GLU A CA 1
ATOM 756 C C . GLU A 1 96 ? 1.313 4.610 -12.395 1.00 49.22 96 GLU A C 1
ATOM 758 O O . GLU A 1 96 ? 0.395 4.876 -13.172 1.00 49.22 96 GLU A O 1
ATOM 763 N N . LYS A 1 97 ? 1.124 3.860 -11.300 1.00 55.19 97 LYS A N 1
ATOM 764 C CA . LYS A 1 97 ? -0.202 3.404 -10.855 1.00 55.19 97 LYS A CA 1
ATOM 765 C C . LYS A 1 97 ? -1.138 4.570 -10.542 1.00 55.19 97 LYS A C 1
ATOM 767 O O . LYS A 1 97 ? -2.305 4.515 -10.916 1.00 55.19 97 LYS A O 1
ATOM 772 N N . GLN A 1 98 ? -0.628 5.615 -9.891 1.00 55.84 98 GLN A N 1
ATOM 773 C CA . GLN A 1 98 ? -1.417 6.799 -9.544 1.00 55.84 98 GLN A CA 1
ATOM 774 C C . GLN A 1 98 ? -1.803 7.612 -10.783 1.00 55.84 98 GLN A C 1
ATOM 776 O O . GLN A 1 98 ? -2.941 8.057 -10.876 1.00 55.84 98 GLN A O 1
ATOM 781 N N . VAL A 1 99 ? -0.898 7.752 -11.759 1.00 62.94 99 VAL A N 1
ATOM 782 C CA . VAL A 1 99 ? -1.183 8.475 -13.012 1.00 62.94 99 VAL A CA 1
ATOM 783 C C . VAL A 1 99 ? -2.248 7.753 -13.838 1.00 62.94 99 VAL A C 1
ATOM 785 O O . VAL A 1 99 ? -3.205 8.385 -14.269 1.00 62.94 99 VAL A O 1
ATOM 788 N N . LYS A 1 100 ? -2.165 6.423 -13.985 1.00 56.97 100 LYS A N 1
ATOM 789 C CA . LYS A 1 100 ? -3.209 5.659 -14.693 1.00 56.97 100 LYS A CA 1
ATOM 790 C C . LYS A 1 100 ? -4.562 5.695 -13.989 1.00 56.97 100 LYS A C 1
ATOM 792 O O . LYS A 1 100 ? -5.583 5.798 -14.657 1.00 56.97 100 LYS A O 1
ATOM 797 N N . GLN A 1 101 ? -4.571 5.646 -12.656 1.00 59.34 101 GLN A N 1
ATO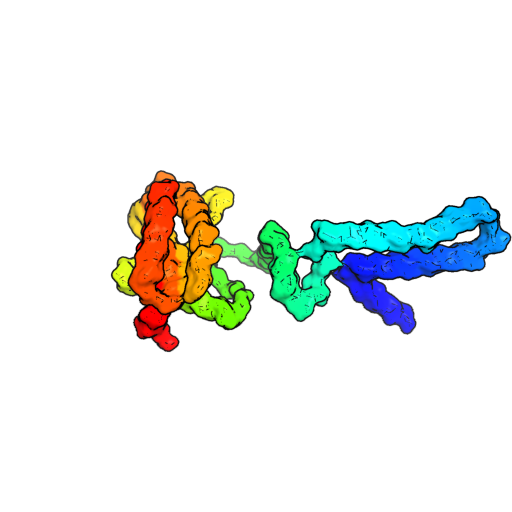M 798 C CA . GLN A 1 101 ? -5.805 5.820 -11.886 1.00 59.34 101 GLN A CA 1
ATOM 799 C C . GLN A 1 101 ? -6.404 7.215 -12.099 1.00 59.34 101 GLN A C 1
ATOM 801 O O . GLN A 1 101 ? -7.614 7.335 -12.238 1.00 59.34 101 GLN A O 1
ATOM 806 N N . GLN A 1 102 ? -5.577 8.261 -12.180 1.00 61.59 102 GLN A N 1
ATOM 807 C CA . GLN A 1 102 ? -6.039 9.622 -12.471 1.00 61.59 102 GLN A CA 1
ATOM 808 C C . GLN A 1 102 ? -6.558 9.778 -13.907 1.00 61.59 102 GLN A C 1
ATOM 810 O O . GLN A 1 102 ? -7.563 10.452 -14.107 1.00 61.59 102 GLN A O 1
ATOM 815 N N . GLU A 1 103 ? -5.931 9.134 -14.893 1.00 62.09 103 GLU A N 1
ATOM 816 C CA . GLU A 1 103 ? -6.403 9.129 -16.286 1.00 62.09 103 GLU A CA 1
ATOM 817 C C . GLU A 1 103 ? -7.730 8.372 -16.457 1.00 62.09 103 GLU A C 1
ATOM 819 O O . GLU A 1 103 ? -8.591 8.806 -17.224 1.00 62.09 103 GLU A O 1
ATOM 824 N N . GLU A 1 104 ? -7.929 7.263 -15.736 1.00 55.00 104 GLU A N 1
ATOM 825 C CA . GLU A 1 104 ? -9.219 6.562 -15.705 1.00 55.00 104 GLU A CA 1
ATOM 826 C C . GLU A 1 104 ? -10.304 7.424 -15.051 1.00 55.00 104 GLU A C 1
ATOM 828 O O . GLU A 1 104 ? -11.397 7.533 -15.601 1.00 55.00 104 GLU A O 1
ATOM 833 N N . ILE A 1 105 ? -9.996 8.103 -13.940 1.00 62.41 105 ILE A N 1
ATOM 834 C CA . ILE A 1 105 ? -10.924 9.038 -13.284 1.00 62.41 105 ILE A CA 1
ATOM 835 C C . ILE A 1 105 ? -11.284 10.199 -14.222 1.00 62.41 105 ILE A C 1
ATOM 837 O O . ILE A 1 105 ? -12.463 10.507 -14.359 1.00 62.41 105 ILE A O 1
ATOM 841 N N . ALA A 1 106 ? -10.312 10.788 -14.924 1.00 66.50 106 ALA A N 1
ATOM 842 C CA . ALA A 1 106 ? -10.556 11.881 -15.867 1.00 66.50 106 ALA A CA 1
ATOM 843 C C . ALA A 1 106 ? -11.450 11.455 -17.047 1.00 66.50 106 ALA A C 1
ATOM 845 O O . ALA A 1 106 ? -12.340 12.203 -17.446 1.00 66.50 106 ALA A O 1
ATOM 846 N N . LYS A 1 107 ? -11.277 10.230 -17.566 1.00 59.69 107 LYS A N 1
ATOM 847 C CA . LYS A 1 107 ? -12.176 9.670 -18.592 1.00 59.69 107 LYS A CA 1
ATOM 848 C C . LYS A 1 107 ? -13.598 9.452 -18.075 1.00 59.69 107 LYS A C 1
ATOM 850 O O . LYS A 1 107 ? -14.552 9.749 -18.786 1.00 59.69 107 LYS A O 1
ATOM 855 N N . PHE A 1 108 ? -13.746 8.972 -16.840 1.00 53.91 108 PHE A N 1
ATOM 856 C CA . PHE A 1 108 ? -15.057 8.855 -16.196 1.00 53.91 108 PHE A CA 1
ATOM 857 C C . PHE A 1 108 ? -15.697 10.228 -15.927 1.00 53.91 108 PHE A C 1
ATOM 859 O O . PHE A 1 108 ? -16.917 10.361 -16.026 1.00 53.91 108 PHE A O 1
ATOM 866 N N . GLU A 1 109 ? -14.897 11.253 -15.619 1.00 54.66 109 GLU A N 1
ATOM 867 C CA . GLU A 1 109 ? -15.363 12.628 -15.419 1.00 54.66 109 GLU A CA 1
ATOM 868 C C . GLU A 1 109 ? -15.850 13.272 -16.729 1.00 54.66 109 GLU A C 1
ATOM 870 O O . GLU A 1 109 ? -16.924 13.881 -16.731 1.00 54.66 109 GLU A O 1
ATOM 875 N N . GLU A 1 110 ? -15.147 13.069 -17.850 1.00 51.12 110 GLU A N 1
ATOM 876 C CA . GLU A 1 110 ? -15.584 13.533 -19.178 1.00 51.12 110 GLU A CA 1
ATOM 877 C C . GLU A 1 110 ? -16.925 12.904 -19.593 1.00 51.12 110 GLU A C 1
ATOM 879 O O . GLU A 1 110 ? -17.844 13.636 -19.975 1.00 51.12 110 GLU A O 1
ATOM 884 N N . ASP A 1 111 ? -17.098 11.591 -19.406 1.00 50.34 111 ASP A N 1
ATOM 885 C CA . ASP A 1 111 ? -18.363 10.890 -19.690 1.00 50.34 111 ASP A CA 1
ATOM 886 C C . ASP A 1 111 ? -19.513 11.322 -18.750 1.00 50.34 111 ASP A C 1
ATOM 888 O O . ASP A 1 111 ? -20.690 11.271 -19.118 1.00 50.34 111 ASP A O 1
ATOM 892 N N . SER A 1 112 ? -19.194 11.800 -17.543 1.00 48.00 112 SER A N 1
ATOM 893 C CA . SER A 1 112 ? -20.179 12.237 -16.538 1.00 48.00 112 SER A CA 1
ATOM 894 C C . SER A 1 112 ? -20.601 13.713 -16.642 1.00 48.00 112 SER A C 1
ATOM 896 O O . SER A 1 112 ? -21.564 14.134 -15.997 1.00 48.00 112 SER A O 1
ATOM 898 N N . SER A 1 113 ? -19.940 14.506 -17.490 1.00 43.03 113 SER A N 1
ATOM 899 C CA . SER A 1 113 ? -20.143 15.962 -17.598 1.00 43.03 113 SER A CA 1
ATOM 900 C C . SER A 1 113 ? -21.452 16.403 -18.289 1.00 43.03 113 SER A C 1
ATOM 902 O O . SER A 1 113 ? -21.720 17.598 -18.419 1.00 43.03 113 SER A O 1
ATOM 904 N N . SER A 1 114 ? -22.328 15.463 -18.664 1.00 43.47 114 SER A N 1
ATOM 905 C CA . SER A 1 114 ? -23.601 15.744 -19.354 1.00 43.47 114 SER A CA 1
ATOM 906 C C . SER A 1 114 ? -24.806 16.020 -18.440 1.00 43.47 114 SER A C 1
ATOM 908 O O . SER A 1 114 ? -25.894 16.298 -18.943 1.00 43.47 114 SER A O 1
ATOM 910 N N . SER A 1 115 ? -24.679 15.972 -17.112 1.00 34.06 115 SER A N 1
ATOM 911 C CA . SER A 1 115 ? -25.817 16.284 -16.232 1.00 34.06 115 SER A CA 1
ATOM 912 C C . SER A 1 115 ? -25.377 16.783 -14.859 1.00 34.06 115 SER A C 1
ATOM 914 O O . SER A 1 115 ? -25.039 16.006 -13.971 1.00 34.06 115 SER A O 1
ATOM 916 N N . SER A 1 116 ? -25.426 18.104 -14.690 1.00 37.19 116 SER A N 1
ATOM 917 C CA . SER A 1 116 ? -25.200 18.797 -13.424 1.00 37.19 116 SER A CA 1
ATOM 918 C C . SER A 1 116 ? -26.516 18.998 -12.670 1.00 37.19 116 SER A C 1
ATOM 920 O O . SER A 1 116 ? -27.458 19.579 -13.205 1.00 37.19 116 SER A O 1
ATOM 922 N N . SER A 1 117 ? -26.568 18.576 -11.406 1.00 30.48 117 SER A N 1
ATOM 923 C CA . SER A 1 117 ? -27.275 19.314 -10.351 1.00 30.48 117 SER A CA 1
ATOM 924 C C . SER A 1 117 ? -26.695 18.951 -8.983 1.00 30.48 117 SER A C 1
ATOM 926 O O . SER A 1 117 ? -26.467 17.785 -8.667 1.00 30.48 117 SER A O 1
ATOM 928 N N . MET A 1 118 ? -26.409 19.987 -8.194 1.00 36.19 118 MET A N 1
ATOM 929 C CA . MET A 1 118 ? -25.908 19.898 -6.827 1.00 36.19 118 MET A CA 1
ATOM 930 C C . MET A 1 118 ? -26.875 19.118 -5.933 1.00 36.19 118 MET A C 1
ATOM 932 O O . MET A 1 118 ? -28.018 19.526 -5.765 1.00 36.19 118 MET A O 1
ATOM 936 N N . ASN A 1 119 ? -26.362 18.074 -5.287 1.00 28.78 119 ASN A N 1
ATOM 937 C CA . ASN A 1 119 ? -26.805 17.579 -3.988 1.00 28.78 119 ASN A CA 1
ATOM 938 C C . ASN A 1 119 ? -25.564 17.024 -3.278 1.00 28.78 119 ASN A C 1
ATOM 940 O O . ASN A 1 119 ? -24.756 16.329 -3.897 1.00 28.78 119 ASN A O 1
ATOM 944 N N . PHE A 1 120 ? -25.383 17.344 -1.993 1.00 33.44 120 PHE A N 1
ATOM 945 C CA . PHE A 1 120 ? -24.374 16.700 -1.151 1.00 33.44 120 PHE A CA 1
ATOM 946 C C . PHE A 1 120 ? -24.605 15.188 -1.217 1.00 33.44 120 PHE A C 1
ATOM 948 O O . PHE A 1 120 ? -25.588 14.683 -0.680 1.00 33.44 120 PHE A O 1
ATOM 955 N N . THR A 1 121 ? -23.739 14.484 -1.942 1.00 24.78 121 THR A N 1
ATOM 956 C CA . THR A 1 121 ? -23.881 13.049 -2.166 1.00 24.78 121 THR A CA 1
ATOM 957 C C . THR A 1 121 ? -22.732 12.364 -1.455 1.00 24.78 121 THR A C 1
ATOM 959 O O . THR A 1 121 ? -21.583 12.421 -1.891 1.00 24.78 121 THR A O 1
ATOM 962 N N . VAL A 1 122 ? -23.065 11.727 -0.332 1.00 32.62 122 VAL A N 1
ATOM 963 C CA . VAL A 1 122 ? -22.261 10.665 0.268 1.00 32.62 122 VAL A CA 1
ATOM 964 C C . VAL A 1 122 ? -22.064 9.613 -0.819 1.00 32.62 122 VAL A C 1
ATOM 966 O O . VAL A 1 122 ? -22.996 8.894 -1.170 1.00 32.62 122 VAL A O 1
ATOM 969 N N . THR A 1 123 ? -20.877 9.572 -1.410 1.00 28.61 123 THR A N 1
ATOM 970 C CA . THR A 1 123 ? -20.510 8.548 -2.383 1.00 28.61 123 THR A CA 1
ATOM 971 C C . THR A 1 123 ? -19.746 7.464 -1.643 1.00 28.61 123 THR A C 1
ATOM 973 O O . THR A 1 123 ? -18.601 7.639 -1.239 1.00 28.61 123 THR A O 1
ATOM 976 N N . THR A 1 124 ? -20.411 6.334 -1.423 1.00 31.41 124 THR A N 1
ATOM 977 C CA . THR A 1 124 ? -19.762 5.070 -1.082 1.00 31.41 124 THR A CA 1
ATOM 978 C C . THR A 1 124 ? -18.977 4.584 -2.305 1.00 31.41 124 THR A C 1
ATOM 980 O O . THR A 1 124 ? -19.589 4.333 -3.348 1.00 31.41 124 THR A O 1
ATOM 983 N N . PRO A 1 125 ? -17.642 4.425 -2.237 1.00 32.84 125 PRO A N 1
ATOM 984 C CA . PRO A 1 125 ? -16.917 3.795 -3.324 1.00 32.84 125 PRO A CA 1
ATOM 985 C C . PRO A 1 125 ? -17.222 2.294 -3.333 1.00 32.84 125 PRO A C 1
ATOM 987 O O . PRO A 1 125 ? -16.917 1.542 -2.408 1.00 32.84 125 PRO A O 1
ATOM 990 N N . LYS A 1 126 ? -17.856 1.869 -4.425 1.00 37.34 126 LYS A N 1
ATOM 991 C CA . LYS A 1 126 ? -18.081 0.479 -4.803 1.00 37.34 126 LYS A CA 1
ATOM 992 C C . LYS A 1 126 ? -16.731 -0.177 -5.114 1.00 37.34 126 LYS A C 1
ATOM 994 O O . LYS A 1 126 ? -16.087 0.168 -6.095 1.00 37.34 126 LYS A O 1
ATOM 999 N N . ASN A 1 127 ? -16.346 -1.108 -4.246 1.00 40.06 127 ASN A N 1
ATOM 1000 C CA . ASN A 1 127 ? -15.518 -2.295 -4.476 1.00 40.06 127 ASN A CA 1
ATOM 1001 C C . ASN A 1 127 ? -14.528 -2.233 -5.664 1.00 40.06 127 ASN A C 1
ATOM 1003 O O . ASN A 1 127 ? -14.882 -2.549 -6.801 1.00 40.06 127 ASN A O 1
ATOM 1007 N N . THR A 1 128 ? -13.259 -1.920 -5.381 1.00 36.06 128 THR A N 1
ATOM 1008 C CA . THR A 1 128 ? -12.148 -2.274 -6.277 1.00 36.06 128 THR A CA 1
ATOM 1009 C C . THR A 1 128 ? -11.690 -3.689 -5.935 1.00 36.06 128 THR A C 1
ATOM 1011 O O . THR A 1 128 ? -11.057 -3.945 -4.913 1.00 36.06 128 THR A O 1
ATOM 1014 N N . SER A 1 129 ? -12.067 -4.627 -6.797 1.00 41.75 129 SER A N 1
ATOM 1015 C CA . SER A 1 129 ? -11.726 -6.047 -6.748 1.00 41.75 129 SER A CA 1
ATOM 1016 C C . SER A 1 129 ? -10.209 -6.266 -6.698 1.00 41.75 129 SER A C 1
ATOM 1018 O O . SER A 1 129 ? -9.514 -6.046 -7.689 1.00 41.75 129 SER A O 1
ATOM 1020 N N . ARG A 1 130 ? -9.700 -6.718 -5.543 1.00 40.56 130 ARG A N 1
ATOM 1021 C CA . ARG A 1 130 ? -8.344 -7.278 -5.383 1.00 40.56 130 ARG A CA 1
ATOM 1022 C C . ARG A 1 130 ? -8.442 -8.814 -5.159 1.00 40.56 130 ARG A C 1
ATOM 1024 O O . ARG A 1 130 ? -9.544 -9.338 -4.990 1.00 40.56 130 ARG A O 1
ATOM 1031 N N . PRO A 1 131 ? -7.335 -9.573 -5.268 1.00 37.66 131 PRO A N 1
ATOM 1032 C CA . PRO A 1 131 ? -7.360 -10.998 -5.614 1.00 37.66 131 PRO A CA 1
ATOM 1033 C C . PRO A 1 131 ? -7.931 -11.916 -4.517 1.00 37.66 131 PRO A C 1
ATOM 1035 O O . PRO A 1 131 ? -7.576 -11.838 -3.341 1.00 37.66 131 PRO A O 1
ATOM 1038 N N . VAL A 1 132 ? -8.782 -12.842 -4.961 1.00 45.09 132 VAL A N 1
ATOM 1039 C CA . VAL A 1 132 ? -9.894 -13.489 -4.234 1.00 45.09 132 VAL A CA 1
ATOM 1040 C C . VAL A 1 132 ? -9.499 -14.428 -3.074 1.00 45.09 132 VAL A C 1
ATOM 1042 O O . VAL A 1 132 ? -10.336 -14.719 -2.230 1.00 45.09 132 VAL A O 1
ATOM 1045 N N . GLY A 1 133 ? -8.245 -14.880 -2.962 1.00 40.22 133 GLY A N 1
ATOM 1046 C CA . GLY A 1 133 ? -7.854 -15.877 -1.943 1.00 40.22 133 GLY A CA 1
ATOM 1047 C C . GLY A 1 133 ? -7.222 -15.315 -0.664 1.00 40.22 133 GLY A C 1
ATOM 1048 O O . GLY A 1 133 ? -7.556 -15.738 0.434 1.00 40.22 133 GLY A O 1
ATOM 1049 N N . VAL A 1 134 ? -6.306 -14.350 -0.790 1.00 43.78 134 VAL A N 1
ATOM 1050 C CA . VAL A 1 134 ? -5.612 -13.740 0.365 1.00 43.78 134 VAL A CA 1
ATOM 1051 C C . VAL A 1 134 ? -6.356 -12.493 0.850 1.00 43.78 134 VAL A C 1
ATOM 1053 O O . VAL A 1 134 ? -6.254 -12.133 2.017 1.00 43.78 134 VAL A O 1
ATOM 1056 N N . MET A 1 135 ? -7.142 -11.853 -0.023 1.00 51.12 135 MET A N 1
ATOM 1057 C CA . MET A 1 135 ? -7.904 -10.650 0.312 1.00 51.12 135 MET A CA 1
ATOM 1058 C C . MET A 1 135 ? -9.137 -10.933 1.174 1.00 51.12 135 MET A C 1
ATOM 1060 O O . MET A 1 135 ? -9.515 -10.057 1.945 1.00 51.12 135 MET A O 1
ATOM 1064 N N . TYR A 1 136 ? -9.733 -12.128 1.083 1.00 60.41 136 TYR A N 1
ATOM 1065 C CA . TYR A 1 136 ? -10.922 -12.450 1.871 1.00 60.41 136 TYR A CA 1
ATOM 1066 C C . TYR A 1 136 ? -10.629 -12.342 3.365 1.00 60.41 136 TYR A C 1
ATOM 1068 O O . TYR A 1 136 ? -11.326 -11.618 4.058 1.00 60.41 136 TYR A O 1
ATOM 1076 N N . ASP A 1 137 ? -9.537 -12.946 3.838 1.00 68.69 137 ASP A N 1
ATOM 1077 C CA . ASP A 1 137 ? -9.200 -12.904 5.263 1.00 68.69 137 ASP A CA 1
ATOM 1078 C C . ASP A 1 137 ? -8.832 -11.495 5.735 1.00 68.69 137 ASP A C 1
ATOM 1080 O O . ASP A 1 137 ? -9.155 -11.135 6.858 1.00 68.69 137 ASP A O 1
ATOM 1084 N N . TYR A 1 138 ? -8.180 -10.687 4.890 1.00 75.06 138 TYR A N 1
ATOM 1085 C CA . TYR A 1 138 ? -7.840 -9.301 5.230 1.00 75.06 138 TYR A CA 1
ATOM 1086 C C . TYR A 1 138 ? -9.084 -8.408 5.310 1.00 75.06 138 TYR A C 1
ATOM 1088 O O . TYR A 1 138 ? -9.249 -7.712 6.306 1.00 75.06 138 TYR A O 1
ATOM 1096 N N . GLY A 1 139 ? -9.955 -8.444 4.296 1.00 78.81 139 GLY A N 1
ATOM 1097 C CA . GLY A 1 139 ? -11.201 -7.670 4.300 1.00 78.81 139 GLY A CA 1
ATOM 1098 C C . GLY A 1 139 ? -12.158 -8.145 5.391 1.00 78.81 139 GLY A C 1
ATOM 1099 O O . GLY A 1 139 ? -12.711 -7.337 6.124 1.00 78.81 139 GLY A O 1
ATOM 1100 N N . LEU A 1 140 ? -12.257 -9.461 5.589 1.00 85.25 140 LEU A N 1
ATOM 1101 C CA . LEU A 1 140 ? -13.027 -10.043 6.682 1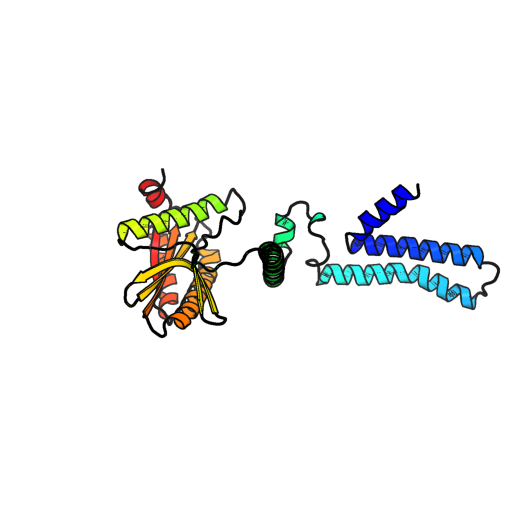.00 85.25 140 LEU A CA 1
ATOM 1102 C C . LEU A 1 140 ? -12.466 -9.625 8.047 1.00 85.25 140 LEU A C 1
ATOM 1104 O O . LEU A 1 140 ? -13.235 -9.281 8.935 1.00 85.25 140 LEU A O 1
ATOM 1108 N N . ALA A 1 141 ? -11.143 -9.628 8.234 1.00 86.50 141 ALA A N 1
ATOM 1109 C CA . ALA A 1 141 ? -10.523 -9.161 9.474 1.00 86.50 141 ALA A CA 1
ATOM 1110 C C . ALA A 1 141 ? -10.825 -7.685 9.751 1.00 86.50 141 ALA A C 1
ATOM 1112 O O . ALA A 1 141 ? -11.094 -7.340 10.899 1.00 86.50 141 ALA A O 1
ATOM 1113 N N . GLU A 1 142 ? -10.805 -6.834 8.725 1.00 86.75 142 GLU A N 1
ATOM 1114 C CA . GLU A 1 142 ? -11.192 -5.424 8.830 1.00 86.75 142 GLU A CA 1
ATOM 1115 C C . GLU A 1 142 ? -12.659 -5.280 9.245 1.00 86.75 142 GLU A C 1
ATOM 1117 O O . GLU A 1 142 ? -12.953 -4.662 10.272 1.00 86.75 142 GLU A O 1
ATOM 1122 N N . ASP A 1 143 ? -13.568 -5.919 8.511 1.00 88.19 143 ASP A N 1
ATOM 1123 C CA . ASP A 1 143 ? -15.005 -5.858 8.769 1.00 88.19 143 ASP A CA 1
ATOM 1124 C C . ASP A 1 143 ? -15.349 -6.356 10.178 1.00 88.19 143 ASP A C 1
ATOM 1126 O O . ASP A 1 143 ? -16.059 -5.674 10.924 1.00 88.19 143 ASP A O 1
ATOM 1130 N N . LEU A 1 144 ? -14.796 -7.509 10.575 1.00 90.56 144 LEU A N 1
ATOM 1131 C CA . LEU A 1 144 ? -15.005 -8.100 11.898 1.00 90.56 144 LEU A CA 1
ATOM 1132 C C . LEU A 1 144 ? -14.409 -7.235 13.010 1.00 90.56 144 LEU A C 1
ATOM 1134 O O . LEU A 1 144 ? -15.047 -7.053 14.048 1.00 90.56 144 LEU A O 1
ATOM 1138 N N . ALA A 1 145 ? -13.210 -6.683 12.814 1.00 91.62 145 ALA A N 1
ATOM 1139 C CA . ALA A 1 145 ? -12.581 -5.819 13.806 1.00 91.62 145 ALA A CA 1
ATOM 1140 C C . ALA A 1 145 ? -13.383 -4.531 14.012 1.00 91.62 145 ALA A C 1
ATOM 1142 O O . ALA A 1 145 ? -13.636 -4.133 15.151 1.00 91.62 145 ALA A O 1
ATOM 1143 N N . ILE A 1 146 ? -13.838 -3.897 12.930 1.00 90.94 146 ILE A N 1
ATOM 1144 C CA . ILE A 1 146 ? -14.655 -2.687 13.023 1.00 90.94 146 ILE A CA 1
ATOM 1145 C C . ILE A 1 146 ? -16.029 -3.001 13.625 1.00 90.94 146 ILE A C 1
ATOM 1147 O O . ILE A 1 146 ? -16.500 -2.234 14.466 1.00 90.94 146 ILE A O 1
ATOM 1151 N N . ALA A 1 147 ? -16.666 -4.113 13.248 1.00 89.19 147 ALA A N 1
ATOM 1152 C CA . ALA A 1 147 ? -17.924 -4.552 13.855 1.00 89.19 147 ALA A CA 1
ATOM 1153 C C . ALA A 1 147 ? -17.770 -4.761 15.370 1.00 89.19 147 ALA A C 1
ATOM 1155 O O . ALA A 1 147 ? -18.567 -4.234 16.150 1.00 89.19 147 ALA A O 1
ATOM 1156 N N . HIS A 1 148 ? -16.689 -5.428 15.784 1.00 91.62 148 HIS A N 1
ATOM 1157 C CA . HIS A 1 148 ? -16.357 -5.629 17.189 1.00 91.62 148 HIS A CA 1
ATOM 1158 C C . HIS A 1 148 ? -16.138 -4.302 17.931 1.00 91.62 148 HIS A C 1
ATOM 1160 O O . HIS A 1 148 ? -16.660 -4.106 19.028 1.00 91.62 148 HIS A O 1
ATOM 1166 N N . LEU A 1 149 ? -15.415 -3.351 17.337 1.00 90.50 149 LEU A N 1
ATOM 1167 C CA . LEU A 1 149 ? -15.189 -2.039 17.950 1.00 90.50 149 LEU A CA 1
ATOM 1168 C C . LEU A 1 149 ? -16.479 -1.219 18.065 1.00 90.50 149 LEU A C 1
ATOM 1170 O O . LEU A 1 149 ? -16.715 -0.605 19.108 1.00 90.50 149 LEU A O 1
ATOM 1174 N N . LYS A 1 150 ? -17.346 -1.253 17.045 1.00 89.94 150 LYS A N 1
ATOM 1175 C CA . LYS A 1 150 ? -18.669 -0.611 17.086 1.00 89.94 150 LYS A CA 1
ATOM 1176 C C . LYS A 1 150 ? -19.511 -1.150 18.240 1.00 89.94 150 LYS A C 1
ATOM 1178 O O . LYS A 1 150 ? -20.070 -0.353 18.992 1.00 89.94 150 LYS A O 1
ATOM 1183 N N . SER A 1 151 ? -19.571 -2.476 18.405 1.00 86.38 151 SER A N 1
ATOM 1184 C CA . SER A 1 151 ? -20.372 -3.099 19.465 1.00 86.38 151 SER A CA 1
ATOM 1185 C C . SER A 1 151 ? -19.804 -2.843 20.858 1.00 86.38 151 SER A C 1
ATOM 1187 O O . SER A 1 151 ? -20.553 -2.529 21.778 1.00 86.38 151 SER A O 1
ATOM 1189 N N . THR A 1 152 ? -18.485 -2.962 21.021 1.00 85.94 152 THR A N 1
ATOM 1190 C CA . THR A 1 152 ? -17.845 -2.924 22.344 1.00 85.94 152 THR A CA 1
ATOM 1191 C C . THR A 1 152 ? -17.682 -1.497 22.863 1.00 85.94 152 THR A C 1
ATOM 1193 O O . THR A 1 152 ? -17.787 -1.266 24.065 1.00 85.94 152 THR A O 1
ATOM 1196 N N . GLN A 1 153 ? -17.442 -0.527 21.976 1.00 81.12 153 GLN A N 1
ATOM 1197 C CA . GLN A 1 153 ? -17.187 0.866 22.362 1.00 81.12 153 GLN A CA 1
ATOM 1198 C C . GLN A 1 153 ? -18.385 1.797 22.116 1.00 81.12 153 GLN A C 1
ATOM 1200 O O . GLN A 1 153 ? -18.298 2.983 22.427 1.00 81.12 153 GLN A O 1
ATOM 1205 N N . ASN A 1 154 ? -19.500 1.282 21.576 1.00 81.25 154 ASN A N 1
ATOM 1206 C CA . ASN A 1 154 ? -20.687 2.060 21.195 1.00 81.25 154 ASN A CA 1
ATOM 1207 C C . ASN A 1 154 ? -20.338 3.293 20.333 1.00 81.25 154 ASN A C 1
ATOM 1209 O O . ASN A 1 154 ? -20.866 4.391 20.520 1.00 81.25 154 ASN A O 1
ATOM 1213 N N . LEU A 1 155 ? -19.386 3.117 19.413 1.00 83.12 155 LEU A N 1
ATOM 1214 C CA . LEU A 1 155 ? -18.900 4.168 18.524 1.00 83.12 155 LEU A CA 1
ATOM 1215 C C . LEU A 1 155 ? -19.546 4.043 17.149 1.00 83.12 155 LEU A C 1
ATOM 1217 O O . LEU A 1 155 ? -19.631 2.954 16.581 1.00 83.12 155 LEU A O 1
ATOM 1221 N N . ASN A 1 156 ? -19.914 5.180 16.561 1.00 85.81 156 ASN A N 1
ATOM 1222 C CA . ASN A 1 156 ? -20.270 5.226 15.150 1.00 85.81 156 ASN A CA 1
ATOM 1223 C C . ASN A 1 156 ? -18.997 5.366 14.303 1.00 85.81 156 ASN A C 1
ATOM 1225 O O . ASN A 1 156 ? -18.449 6.460 14.168 1.00 85.81 156 ASN A O 1
ATOM 1229 N N . ILE A 1 157 ? -18.510 4.239 13.777 1.00 88.19 157 ILE A N 1
ATOM 1230 C CA . ILE A 1 157 ? -17.301 4.179 12.946 1.00 88.19 157 ILE A CA 1
ATOM 1231 C C . ILE A 1 157 ? -17.692 4.134 11.462 1.00 88.19 157 ILE A C 1
ATOM 1233 O O . ILE A 1 157 ? -18.331 3.185 10.994 1.00 88.19 157 ILE A O 1
ATOM 1237 N N . LEU A 1 158 ? -17.277 5.148 10.711 1.00 84.81 158 LEU A N 1
ATOM 1238 C CA . LEU A 1 158 ? -17.360 5.192 9.254 1.00 84.81 158 LEU A CA 1
ATOM 1239 C C . LEU A 1 158 ? -16.169 4.430 8.670 1.00 84.81 158 LEU A C 1
ATOM 1241 O O . LEU A 1 158 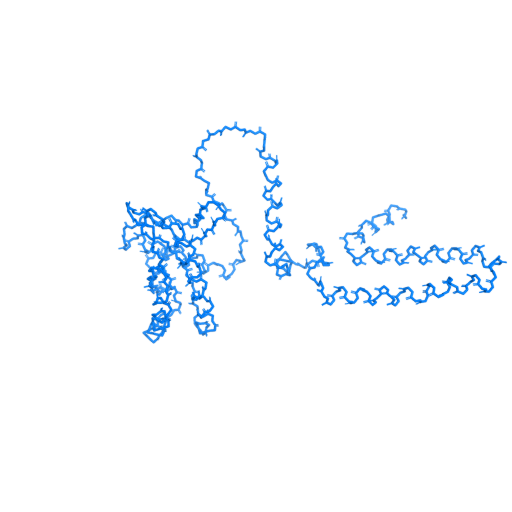? -15.031 4.739 9.002 1.00 84.81 158 LEU A O 1
ATOM 1245 N N . GLN A 1 159 ? -16.415 3.434 7.823 1.00 84.25 159 GLN A N 1
ATOM 1246 C CA . GLN A 1 159 ? -15.354 2.610 7.234 1.00 84.25 159 GLN A CA 1
ATOM 1247 C C . GLN A 1 159 ? -14.803 3.218 5.945 1.00 84.25 159 GLN A C 1
ATOM 1249 O O . GLN A 1 159 ? -15.539 3.914 5.241 1.00 84.25 159 GLN A O 1
ATOM 1254 N N . ASN A 1 160 ? -13.552 2.897 5.610 1.00 80.19 160 ASN A N 1
ATOM 1255 C CA . ASN A 1 160 ? -12.924 3.199 4.322 1.00 80.19 160 ASN A CA 1
ATOM 1256 C C . ASN A 1 160 ? -13.018 4.684 3.933 1.00 80.19 160 ASN A C 1
ATOM 1258 O O . ASN A 1 160 ? -13.457 5.040 2.837 1.00 80.19 160 ASN A O 1
ATOM 1262 N N . GLN A 1 161 ? -12.641 5.563 4.863 1.00 81.88 161 GLN A N 1
ATOM 1263 C CA . GLN A 1 161 ? -12.777 7.008 4.698 1.00 81.88 161 GLN A CA 1
ATOM 1264 C C . GLN A 1 161 ? -11.469 7.647 4.227 1.00 81.88 161 GLN A C 1
ATOM 1266 O O . GLN A 1 161 ? -10.385 7.323 4.713 1.00 81.88 161 GLN A O 1
ATOM 1271 N N . GLU A 1 162 ? -11.587 8.616 3.318 1.00 83.25 162 GLU A N 1
ATOM 1272 C CA . GLU A 1 162 ? -10.505 9.532 2.957 1.00 83.25 162 GLU A CA 1
ATOM 1273 C C . GLU A 1 162 ? -10.801 10.919 3.533 1.00 83.25 162 GLU A C 1
ATOM 1275 O O . GLU A 1 162 ? -11.824 11.536 3.230 1.00 83.25 162 GLU A O 1
ATOM 1280 N N . ILE A 1 163 ? -9.888 11.431 4.354 1.00 81.00 163 ILE A N 1
ATOM 1281 C CA . ILE A 1 163 ? -9.975 12.774 4.925 1.00 81.00 163 ILE A CA 1
ATOM 1282 C C . ILE A 1 163 ? -9.073 13.696 4.112 1.00 81.00 163 ILE A C 1
ATOM 1284 O O . ILE A 1 163 ? -7.896 13.399 3.900 1.00 81.00 163 ILE A O 1
ATOM 1288 N N . ARG A 1 164 ? -9.616 14.835 3.671 1.00 82.00 164 ARG A N 1
ATOM 1289 C CA . ARG A 1 164 ? -8.911 15.804 2.820 1.00 82.00 164 ARG A CA 1
ATOM 1290 C C . ARG A 1 164 ? -8.853 17.178 3.475 1.00 82.00 164 ARG A C 1
ATOM 1292 O O . ARG A 1 164 ? -9.860 17.672 3.982 1.00 82.00 164 ARG A O 1
ATOM 1299 N N . ARG A 1 165 ? -7.675 17.805 3.465 1.00 72.56 165 ARG A N 1
ATOM 1300 C CA . ARG A 1 165 ? -7.458 19.175 3.952 1.00 72.56 165 ARG A CA 1
ATOM 1301 C C . ARG A 1 165 ? -6.389 19.858 3.105 1.00 72.56 165 ARG A C 1
ATOM 1303 O O . ARG A 1 165 ? -5.202 19.589 3.258 1.00 72.56 165 ARG A O 1
ATOM 1310 N N . GLY A 1 166 ? -6.816 20.766 2.226 1.00 76.88 166 GLY A N 1
ATOM 1311 C CA . GLY A 1 166 ? -5.932 21.315 1.194 1.00 76.88 166 GLY A CA 1
ATOM 1312 C C . GLY A 1 166 ? -5.398 20.186 0.311 1.00 76.88 166 GLY A C 1
ATOM 1313 O O . GLY A 1 166 ? -6.177 19.348 -0.146 1.00 76.88 166 GLY A O 1
ATOM 1314 N N . ASP A 1 167 ? -4.078 20.122 0.153 1.00 76.94 167 ASP A N 1
ATOM 1315 C CA . ASP A 1 167 ? -3.406 19.067 -0.617 1.00 76.94 167 ASP A CA 1
ATOM 1316 C C . ASP A 1 167 ? -3.170 17.778 0.182 1.00 76.94 167 ASP A C 1
ATOM 1318 O O . ASP A 1 167 ? -2.801 16.751 -0.388 1.00 76.94 167 ASP A O 1
ATOM 1322 N N . GLN A 1 168 ? -3.394 17.795 1.499 1.00 75.50 168 GLN A N 1
ATOM 1323 C CA . GLN A 1 168 ? -3.206 16.615 2.334 1.00 75.50 168 GLN A CA 1
ATOM 1324 C C . GLN A 1 168 ? -4.417 15.693 2.244 1.00 75.50 168 GLN A C 1
ATOM 1326 O O . GLN A 1 168 ? -5.563 16.130 2.390 1.00 75.50 168 GLN A O 1
ATOM 1331 N N . ARG A 1 169 ? -4.147 14.404 2.039 1.00 82.56 169 ARG A N 1
ATOM 1332 C CA . ARG A 1 169 ? -5.148 13.339 2.004 1.00 82.56 169 ARG A CA 1
ATOM 1333 C C . ARG A 1 169 ? -4.660 12.185 2.860 1.00 82.56 169 ARG A C 1
ATOM 1335 O O . ARG A 1 169 ? -3.519 11.764 2.704 1.00 82.56 169 ARG A O 1
ATOM 1342 N N . ILE A 1 170 ? -5.517 11.682 3.736 1.00 84.81 170 ILE A N 1
ATOM 1343 C CA . ILE A 1 170 ? -5.230 10.502 4.547 1.00 84.81 170 ILE A CA 1
ATOM 1344 C C . ILE A 1 170 ? -6.381 9.513 4.406 1.00 84.81 170 ILE A C 1
ATOM 1346 O O . ILE A 1 170 ? -7.539 9.874 4.599 1.00 84.81 170 ILE A O 1
ATOM 1350 N N . GLN A 1 171 ? -6.050 8.270 4.066 1.00 87.25 171 GLN A N 1
ATOM 1351 C CA . GLN A 1 171 ? -6.999 7.165 4.024 1.00 87.25 171 GLN A CA 1
ATOM 1352 C C . GLN A 1 171 ? -6.849 6.311 5.281 1.00 87.25 171 GLN A C 1
ATOM 1354 O O . GLN A 1 171 ? -5.728 5.942 5.659 1.00 87.25 171 GLN A O 1
ATOM 1359 N N . VAL A 1 172 ? -7.982 6.010 5.907 1.00 87.94 172 VAL A N 1
ATOM 1360 C CA . VAL A 1 172 ? -8.076 5.211 7.132 1.00 87.94 172 VAL A CA 1
ATOM 1361 C C . VAL A 1 172 ? -9.191 4.179 6.994 1.00 87.94 172 VAL A C 1
ATOM 1363 O O . VAL A 1 172 ? -10.219 4.443 6.360 1.00 87.94 172 VAL A O 1
ATOM 1366 N N . ASP A 1 173 ? -8.991 3.019 7.608 1.00 89.75 173 ASP A N 1
ATOM 1367 C CA . ASP A 1 173 ? -9.936 1.898 7.526 1.00 89.75 173 ASP A CA 1
ATOM 1368 C C . ASP A 1 173 ? -11.207 2.190 8.330 1.00 89.75 173 ASP A C 1
ATOM 1370 O O . ASP A 1 173 ? -12.312 1.828 7.931 1.00 89.75 173 ASP A O 1
ATOM 1374 N N . GLY A 1 174 ? -11.077 2.932 9.434 1.00 88.94 174 GLY A N 1
ATOM 1375 C CA . GLY A 1 174 ? -12.204 3.435 10.211 1.00 88.94 174 GLY A CA 1
ATOM 1376 C C . GLY A 1 174 ? -12.013 4.873 10.678 1.00 88.94 174 GLY A C 1
ATOM 1377 O O . GLY A 1 174 ? -10.906 5.318 10.975 1.00 88.94 174 GLY A O 1
ATOM 1378 N N . LEU A 1 175 ? -13.112 5.610 10.791 1.00 90.25 175 LEU A N 1
ATOM 1379 C CA . LEU A 1 175 ? -13.134 6.971 11.305 1.00 90.25 175 LEU A CA 1
ATOM 1380 C C . LEU A 1 175 ? -14.333 7.172 12.226 1.00 90.25 175 LEU A C 1
ATOM 1382 O O . LEU A 1 175 ? -15.476 6.982 11.819 1.00 90.25 175 LEU A O 1
ATOM 1386 N N . ALA A 1 176 ? -14.077 7.606 13.453 1.00 89.50 176 ALA A N 1
ATOM 1387 C CA . ALA A 1 176 ? -15.104 8.071 14.372 1.00 89.50 176 ALA A CA 1
ATOM 1388 C C . ALA A 1 176 ? -14.859 9.536 14.730 1.00 89.50 176 ALA A C 1
ATOM 1390 O O . ALA A 1 176 ? -13.729 9.957 14.995 1.00 89.50 176 ALA A O 1
ATOM 1391 N N . VAL A 1 177 ? -15.940 10.309 14.763 1.00 85.56 177 VAL A N 1
ATOM 1392 C CA . VAL A 1 177 ? -15.923 11.714 15.165 1.00 85.56 177 VAL A CA 1
ATOM 1393 C C . VAL A 1 177 ? -16.790 11.852 16.407 1.00 85.56 177 VAL A C 1
ATOM 1395 O O . VAL A 1 177 ? -17.974 11.523 16.377 1.00 85.56 177 VAL A O 1
ATOM 1398 N N . SER A 1 178 ? -16.199 12.337 17.494 1.00 81.88 178 SER A N 1
ATOM 1399 C CA . SER A 1 178 ? -16.932 12.831 18.665 1.00 81.88 178 SER A CA 1
ATOM 1400 C C . SER A 1 178 ? -16.754 14.346 18.782 1.00 81.88 178 SER A C 1
ATOM 1402 O O . SER A 1 178 ? -15.912 14.916 18.086 1.00 81.88 178 SER A O 1
ATOM 1404 N N . GLU A 1 179 ? -17.530 14.998 19.656 1.00 75.38 179 GLU A N 1
ATOM 1405 C CA . GLU A 1 179 ? -17.674 16.466 19.731 1.00 75.38 179 GLU A CA 1
ATOM 1406 C C . GLU A 1 179 ? -16.354 17.255 19.698 1.00 75.38 179 GLU A C 1
ATOM 1408 O O . GLU A 1 179 ? -16.325 18.372 19.190 1.00 75.38 179 GLU A O 1
ATOM 1413 N N . ASN A 1 180 ? -15.248 16.684 20.190 1.00 82.75 180 ASN A N 1
ATOM 1414 C CA . ASN A 1 180 ? -13.932 17.325 20.133 1.00 82.75 180 ASN A CA 1
ATOM 1415 C C . ASN A 1 180 ? -12.768 16.356 19.848 1.00 82.75 180 ASN A C 1
ATOM 1417 O O . ASN A 1 180 ? -11.607 16.666 20.144 1.00 82.75 180 ASN A O 1
ATOM 1421 N N . MET A 1 181 ? -13.055 15.163 19.313 1.00 84.94 181 MET A N 1
ATOM 1422 C CA . MET A 1 181 ? -12.020 14.166 19.038 1.00 84.94 181 MET A CA 1
ATOM 1423 C C . MET A 1 181 ? -12.254 13.419 17.728 1.00 84.94 181 MET A C 1
ATOM 1425 O O . MET A 1 181 ? -13.285 12.769 17.540 1.00 84.94 181 MET A O 1
ATOM 1429 N N . LEU A 1 182 ? -11.249 13.479 16.855 1.00 87.94 182 LEU A N 1
ATOM 1430 C CA . LEU A 1 182 ? -11.141 12.676 15.646 1.00 87.94 182 LEU A CA 1
ATOM 1431 C C . LEU A 1 182 ? -10.370 11.396 15.975 1.00 87.94 182 LEU A C 1
ATOM 1433 O O . LEU A 1 182 ? -9.185 11.457 16.305 1.00 87.94 182 LEU A O 1
ATOM 1437 N N . THR A 1 183 ? -11.036 10.250 15.880 1.00 90.69 183 THR A N 1
ATOM 1438 C CA . THR A 1 183 ? -10.418 8.940 16.113 1.00 90.69 183 THR A CA 1
ATOM 1439 C C . THR A 1 183 ? -10.336 8.192 14.795 1.00 90.69 183 THR A C 1
ATOM 1441 O O . THR A 1 183 ? -11.358 7.783 14.247 1.00 90.69 183 THR A O 1
ATOM 1444 N N . ALA A 1 184 ? -9.125 8.033 14.278 1.00 92.19 184 ALA A N 1
ATOM 1445 C CA . ALA A 1 184 ? -8.865 7.182 13.126 1.00 92.19 184 ALA A CA 1
ATOM 1446 C C . ALA A 1 184 ? -8.536 5.762 13.596 1.00 92.19 184 ALA A C 1
ATOM 1448 O O . ALA A 1 184 ? -7.867 5.592 14.613 1.00 92.19 184 ALA A O 1
ATOM 1449 N N . PHE A 1 185 ? -8.969 4.763 12.841 1.00 93.50 185 PHE A N 1
ATOM 1450 C CA . PHE A 1 185 ? -8.684 3.354 13.062 1.00 93.50 185 PHE A CA 1
ATOM 1451 C C . PHE A 1 185 ? -7.938 2.815 11.849 1.00 93.50 185 PHE A C 1
ATOM 1453 O O . PHE A 1 185 ? -8.371 3.022 10.715 1.00 93.50 185 PHE A O 1
ATOM 1460 N N . GLU A 1 186 ? -6.839 2.118 12.104 1.00 93.56 186 GLU A N 1
ATOM 1461 C CA . GLU A 1 186 ? -6.120 1.350 11.093 1.00 93.56 186 GLU A CA 1
ATOM 1462 C C . GLU A 1 186 ? -6.127 -0.114 11.515 1.00 93.56 186 GLU A C 1
ATOM 1464 O O . GLU A 1 186 ? -5.645 -0.440 12.606 1.00 93.56 186 GLU A O 1
ATOM 1469 N N . VAL A 1 187 ? -6.665 -0.987 10.670 1.00 91.94 187 VAL A N 1
ATOM 1470 C CA . VAL A 1 187 ? -6.790 -2.414 10.943 1.00 91.94 187 VAL A CA 1
ATOM 1471 C C . VAL A 1 187 ? -5.757 -3.186 10.154 1.00 91.94 187 VAL A C 1
ATOM 1473 O O . VAL A 1 187 ? -5.534 -2.980 8.965 1.00 91.94 187 VAL A O 1
ATOM 1476 N N . GLN A 1 188 ? -5.114 -4.136 10.820 1.00 90.44 188 GLN A N 1
ATOM 1477 C CA . GLN A 1 188 ? -4.063 -4.889 10.183 1.00 90.44 188 GLN A CA 1
ATOM 1478 C C . GLN A 1 188 ? -4.040 -6.343 10.628 1.00 90.44 188 GLN A C 1
ATOM 1480 O O . GLN A 1 188 ? -3.685 -6.656 11.763 1.00 90.44 188 GLN A O 1
ATOM 1485 N N . LEU A 1 189 ? -4.307 -7.241 9.679 1.00 88.38 189 LEU A N 1
ATOM 1486 C CA . LEU A 1 189 ? -4.170 -8.676 9.894 1.00 88.38 189 LEU A CA 1
ATOM 1487 C C . LEU A 1 189 ? -2.694 -9.108 9.873 1.00 88.38 189 LEU A C 1
ATOM 1489 O O . LEU A 1 189 ? -1.916 -8.795 8.949 1.00 88.38 189 LEU A O 1
ATOM 1493 N N . MET A 1 190 ? -2.323 -9.854 10.907 1.00 86.44 190 MET A N 1
ATOM 1494 C CA . MET A 1 190 ? -1.039 -10.508 11.104 1.00 86.44 190 MET A CA 1
ATOM 1495 C C . MET A 1 190 ? -1.254 -12.019 11.187 1.00 86.44 190 MET A C 1
ATOM 1497 O O . MET A 1 190 ? -2.010 -12.499 12.025 1.00 86.44 190 MET A O 1
ATOM 1501 N N . LYS A 1 191 ? -0.562 -12.771 10.328 1.00 82.06 191 LYS A N 1
ATOM 1502 C CA . LYS A 1 191 ? -0.621 -14.235 10.304 1.00 82.06 191 LYS A CA 1
ATOM 1503 C C . LYS A 1 191 ? 0.708 -14.837 10.762 1.00 82.06 191 LYS A C 1
ATOM 1505 O O . LYS A 1 191 ? 1.735 -14.573 10.127 1.00 82.06 191 LYS A O 1
ATOM 1510 N N . GLY A 1 192 ? 0.675 -15.648 11.823 1.00 68.75 192 GLY A N 1
ATOM 1511 C CA . GLY A 1 192 ? 1.735 -16.582 12.238 1.00 68.75 192 GLY A CA 1
ATOM 1512 C C . GLY A 1 192 ? 3.191 -16.094 12.115 1.00 68.75 192 GLY A C 1
ATOM 1513 O O . GLY A 1 192 ? 3.532 -14.970 12.488 1.00 68.75 192 GLY A O 1
ATOM 1514 N N . GLU A 1 193 ? 4.071 -16.951 11.574 1.00 60.91 193 GLU A N 1
ATOM 1515 C CA . GLU A 1 193 ? 5.541 -16.776 11.492 1.00 60.91 193 GLU A CA 1
ATOM 1516 C C . GLU A 1 193 ? 6.022 -15.455 10.842 1.00 60.91 193 GLU A C 1
ATOM 1518 O O . GLU A 1 193 ? 7.197 -15.083 10.945 1.00 60.91 193 GLU A O 1
ATOM 1523 N N . TYR A 1 194 ? 5.125 -14.698 10.204 1.00 62.84 194 TYR A N 1
ATOM 1524 C CA . TYR A 1 194 ? 5.421 -13.441 9.518 1.00 62.84 194 TYR A CA 1
ATOM 1525 C C . TYR A 1 194 ? 5.256 -12.186 10.381 1.00 62.84 194 TYR A C 1
ATOM 1527 O O . TYR A 1 194 ? 5.598 -11.096 9.909 1.00 62.84 194 TYR A O 1
ATOM 1535 N N . ILE A 1 195 ? 4.824 -12.311 11.644 1.00 68.94 195 ILE A N 1
ATOM 1536 C CA . ILE A 1 195 ? 4.710 -11.171 12.575 1.00 68.94 195 ILE A CA 1
ATOM 1537 C C . ILE A 1 195 ? 6.038 -10.396 12.645 1.00 68.94 195 ILE A C 1
ATOM 1539 O O . ILE A 1 195 ? 6.058 -9.174 12.558 1.00 68.94 195 ILE A O 1
ATOM 1543 N N . ASN A 1 196 ? 7.187 -11.080 12.696 1.00 65.88 196 ASN A N 1
ATOM 1544 C CA . ASN A 1 196 ? 8.473 -10.407 12.925 1.00 65.88 196 ASN A CA 1
ATOM 1545 C C . ASN A 1 196 ? 9.036 -9.654 11.719 1.00 65.88 196 ASN A C 1
ATOM 1547 O O . ASN A 1 196 ? 9.668 -8.614 11.910 1.00 65.88 196 ASN A O 1
ATOM 1551 N N . LYS A 1 197 ? 8.863 -10.185 10.502 1.00 67.25 197 LYS A N 1
ATOM 1552 C CA . LYS A 1 197 ? 9.565 -9.668 9.314 1.00 67.25 197 LYS A CA 1
ATOM 1553 C C . LYS A 1 197 ? 9.035 -8.304 8.870 1.00 67.25 197 LYS A C 1
ATOM 1555 O O . LYS A 1 197 ? 9.801 -7.511 8.336 1.00 67.25 197 LYS A O 1
ATOM 1560 N N . ASN A 1 198 ? 7.765 -8.011 9.162 1.00 71.75 198 ASN A N 1
ATOM 1561 C CA . ASN A 1 198 ? 7.091 -6.816 8.653 1.00 71.75 198 ASN A CA 1
ATOM 1562 C C . ASN A 1 198 ? 6.616 -5.839 9.735 1.00 71.75 198 ASN A C 1
ATOM 1564 O O . ASN A 1 198 ? 6.197 -4.740 9.382 1.00 71.75 198 ASN A O 1
ATOM 1568 N N . LEU A 1 199 ? 6.695 -6.186 11.027 1.00 78.31 199 LEU A N 1
ATOM 1569 C CA . LEU A 1 199 ? 6.154 -5.338 12.096 1.00 78.31 199 LEU A CA 1
ATOM 1570 C C . LEU A 1 199 ? 6.790 -3.947 12.128 1.00 78.31 199 LEU A C 1
ATOM 1572 O O . LEU A 1 199 ? 6.069 -2.974 12.257 1.00 78.31 199 LEU A O 1
ATOM 1576 N N . ARG A 1 200 ? 8.112 -3.825 11.947 1.00 79.81 200 ARG A N 1
ATOM 1577 C CA . ARG A 1 200 ? 8.785 -2.512 11.963 1.00 79.81 200 ARG A CA 1
ATOM 1578 C C . ARG A 1 200 ? 8.310 -1.598 10.832 1.00 79.81 200 ARG A C 1
ATOM 1580 O O . ARG A 1 200 ? 8.034 -0.433 11.079 1.00 79.81 200 ARG A O 1
ATOM 1587 N N . ASN A 1 201 ? 8.223 -2.125 9.611 1.00 81.88 201 ASN A N 1
ATOM 1588 C CA . ASN A 1 201 ? 7.770 -1.347 8.456 1.00 81.88 201 ASN A CA 1
ATOM 1589 C C . ASN A 1 201 ? 6.309 -0.928 8.647 1.00 81.88 201 ASN A C 1
ATOM 1591 O O . ASN A 1 201 ? 5.974 0.232 8.461 1.00 81.88 201 ASN A O 1
ATOM 1595 N N . ARG A 1 202 ? 5.482 -1.856 9.139 1.00 83.25 202 ARG A N 1
ATOM 1596 C CA . ARG A 1 202 ? 4.085 -1.597 9.487 1.00 83.25 202 ARG A CA 1
ATOM 1597 C C . ARG A 1 202 ? 3.958 -0.517 10.554 1.00 83.25 202 ARG A C 1
ATOM 1599 O O . ARG A 1 202 ? 3.204 0.419 10.358 1.00 83.25 202 ARG A O 1
ATOM 1606 N N . MET A 1 203 ? 4.742 -0.585 11.631 1.00 83.31 203 MET A N 1
ATOM 1607 C CA . MET A 1 203 ? 4.773 0.478 12.637 1.00 83.31 203 MET A CA 1
ATOM 1608 C C . MET A 1 203 ? 5.132 1.814 11.984 1.00 83.31 203 MET A C 1
ATOM 1610 O O . MET A 1 203 ? 4.380 2.765 12.143 1.00 83.31 203 MET A O 1
ATOM 1614 N N . ALA A 1 204 ? 6.203 1.882 11.184 1.00 83.56 204 ALA A N 1
ATOM 1615 C CA . ALA A 1 204 ? 6.602 3.114 10.498 1.00 83.56 204 ALA A CA 1
ATOM 1616 C C . ALA A 1 204 ? 5.462 3.731 9.663 1.00 83.56 204 ALA A C 1
ATOM 1618 O O . ALA A 1 204 ? 5.236 4.940 9.756 1.00 83.56 204 ALA A O 1
ATOM 1619 N N . ASP A 1 205 ? 4.699 2.908 8.938 1.00 85.12 205 ASP A N 1
ATOM 1620 C CA . ASP A 1 205 ? 3.512 3.352 8.196 1.00 85.12 205 ASP A CA 1
ATOM 1621 C C . ASP A 1 205 ? 2.443 3.945 9.135 1.00 85.12 205 ASP A C 1
ATOM 1623 O O . ASP A 1 205 ? 1.874 5.000 8.844 1.00 85.12 205 ASP A O 1
ATOM 1627 N N . ILE A 1 206 ? 2.225 3.333 10.307 1.00 88.25 206 ILE A N 1
ATOM 1628 C CA . ILE A 1 206 ? 1.315 3.845 11.345 1.00 88.25 206 ILE A CA 1
ATOM 1629 C C . ILE A 1 206 ? 1.766 5.206 11.888 1.00 88.25 206 ILE A C 1
ATOM 1631 O O . ILE A 1 206 ? 0.927 6.103 11.979 1.00 88.25 206 ILE A O 1
ATOM 1635 N N . ALA A 1 207 ? 3.050 5.433 12.214 1.00 84.94 207 ALA A N 1
ATOM 1636 C CA . ALA A 1 207 ? 3.458 6.787 12.643 1.00 84.94 207 ALA A CA 1
ATOM 1637 C C . ALA A 1 207 ? 3.337 7.794 11.514 1.00 84.94 207 ALA A C 1
ATOM 1639 O O . ALA A 1 207 ? 2.970 8.939 11.770 1.00 84.94 207 ALA A O 1
ATOM 1640 N N . TYR A 1 208 ? 3.633 7.399 10.276 1.00 85.94 208 TYR A N 1
ATOM 1641 C CA . TYR A 1 208 ? 3.465 8.301 9.147 1.00 85.94 208 TYR A CA 1
ATOM 1642 C C . TYR A 1 208 ? 1.996 8.726 8.995 1.00 85.94 208 TYR A C 1
ATOM 1644 O O . TYR A 1 208 ? 1.714 9.916 8.831 1.00 85.94 208 TYR A O 1
ATOM 1652 N N . LYS A 1 209 ? 1.046 7.793 9.148 1.00 88.12 209 LYS A N 1
ATOM 1653 C CA . LYS A 1 209 ? -0.391 8.112 9.205 1.00 88.12 209 LYS A CA 1
ATOM 1654 C C . LYS A 1 209 ? -0.748 8.976 10.419 1.00 88.12 209 LYS A C 1
ATOM 1656 O O . LYS A 1 209 ? -1.470 9.958 10.264 1.00 88.12 209 LYS A O 1
ATOM 1661 N N . ALA A 1 210 ? -0.214 8.682 11.603 1.00 87.44 210 ALA A N 1
ATOM 1662 C CA . ALA A 1 210 ? -0.445 9.483 12.808 1.00 87.44 210 ALA A CA 1
ATOM 1663 C C . ALA A 1 210 ? 0.050 10.933 12.638 1.00 87.44 210 ALA A C 1
ATOM 1665 O O . ALA A 1 210 ? -0.650 11.882 12.994 1.00 87.44 210 ALA A O 1
ATOM 1666 N N . MET A 1 211 ? 1.221 11.118 12.024 1.00 84.00 211 MET A N 1
ATOM 1667 C CA . MET A 1 211 ? 1.783 12.431 11.706 1.00 84.00 211 MET A CA 1
ATOM 1668 C C . MET A 1 211 ? 0.910 13.191 10.704 1.00 84.00 211 MET A C 1
ATOM 1670 O O . MET A 1 211 ? 0.664 14.383 10.887 1.00 84.00 211 MET A O 1
ATOM 1674 N N . GLN A 1 212 ? 0.402 12.517 9.670 1.00 85.94 212 GLN A N 1
ATOM 1675 C CA . GLN A 1 212 ? -0.548 13.128 8.741 1.00 85.94 212 GLN A CA 1
ATOM 1676 C C . GLN A 1 212 ? -1.835 13.540 9.455 1.00 85.94 212 GLN A C 1
ATOM 1678 O O . GLN A 1 212 ? -2.297 14.663 9.264 1.00 85.94 212 GLN A O 1
ATOM 1683 N N . LEU A 1 213 ? -2.370 12.686 10.332 1.00 85.88 213 LEU A N 1
ATOM 1684 C CA . LEU A 1 213 ? -3.571 12.972 11.117 1.00 85.88 213 LEU A CA 1
ATOM 1685 C C . LEU A 1 213 ? -3.391 14.205 12.021 1.00 85.88 213 LEU A C 1
ATOM 1687 O O . LEU A 1 213 ? -4.327 14.990 12.188 1.00 85.88 213 LEU A O 1
ATOM 1691 N N . ALA A 1 214 ? -2.177 14.440 12.531 1.00 83.19 214 ALA A N 1
ATOM 1692 C CA . ALA A 1 214 ? -1.843 15.632 13.314 1.00 83.19 214 ALA A CA 1
ATOM 1693 C C . ALA A 1 214 ? -2.169 16.932 12.559 1.00 83.19 214 ALA A C 1
ATOM 1695 O O . ALA A 1 214 ? -2.654 17.900 13.148 1.00 83.19 214 ALA A O 1
ATOM 1696 N N . ALA A 1 215 ? -1.977 16.953 11.238 1.00 81.31 215 ALA A N 1
ATOM 1697 C CA . ALA A 1 215 ? -2.266 18.125 10.418 1.00 81.31 215 ALA A CA 1
ATOM 1698 C C . ALA A 1 215 ? -3.776 18.423 10.295 1.00 81.31 215 ALA A C 1
ATOM 1700 O O . ALA A 1 215 ? -4.183 19.565 10.047 1.00 81.31 215 ALA A O 1
ATOM 1701 N N . PHE A 1 216 ? -4.632 17.434 10.560 1.00 77.31 216 PHE A N 1
ATOM 1702 C CA . PHE A 1 216 ? -6.086 17.593 10.634 1.00 77.31 216 PHE A CA 1
ATOM 1703 C C . PHE A 1 216 ? -6.555 18.065 12.023 1.00 77.31 216 PHE A C 1
ATOM 1705 O O . PHE A 1 216 ? -7.641 18.625 12.139 1.00 77.31 216 PHE A O 1
ATOM 1712 N N . SER A 1 217 ? -5.694 17.987 13.044 1.00 67.94 217 SER A N 1
ATOM 1713 C CA . SER A 1 217 ? -6.003 18.259 14.458 1.00 67.94 217 SER A CA 1
ATOM 1714 C C . SER A 1 217 ? -6.076 19.749 14.860 1.00 67.94 217 SER A C 1
ATOM 1716 O O . SER A 1 217 ? -6.264 20.049 16.033 1.00 67.94 217 SER A O 1
ATOM 1718 N N . LYS A 1 218 ? -5.952 20.727 13.941 1.00 65.81 218 LYS A N 1
ATOM 1719 C CA . LYS A 1 218 ? -5.904 22.169 14.325 1.00 65.81 218 LYS A CA 1
ATOM 1720 C C . LYS A 1 218 ? -7.056 22.643 15.233 1.00 65.81 218 LYS A C 1
ATOM 1722 O O . LYS A 1 218 ? -6.825 23.535 16.038 1.00 65.81 218 LYS A O 1
ATOM 1727 N N . ASN A 1 219 ? -8.259 22.079 15.088 1.00 64.56 219 ASN A N 1
ATOM 1728 C CA . ASN A 1 219 ? -9.455 22.513 15.824 1.00 64.56 219 ASN A CA 1
ATOM 1729 C C . ASN A 1 219 ? -10.061 21.414 16.718 1.00 64.56 219 ASN A C 1
ATOM 1731 O O . ASN A 1 219 ? -11.070 21.661 17.367 1.00 64.56 219 ASN A O 1
ATOM 1735 N N . SER A 1 220 ? -9.484 20.211 16.737 1.00 68.81 220 SER A N 1
ATOM 1736 C CA . SER A 1 220 ? -9.987 19.057 17.493 1.00 68.81 220 SER A CA 1
ATOM 1737 C C . SER A 1 220 ? -8.837 18.114 17.827 1.00 68.81 220 SER A C 1
ATOM 1739 O O . SER A 1 220 ? -7.868 18.026 17.074 1.00 68.81 220 SER A O 1
ATOM 1741 N N . LYS A 1 221 ? -8.906 17.397 18.952 1.00 85.69 221 LYS A N 1
ATOM 1742 C CA . LYS A 1 221 ? -7.859 16.423 19.302 1.00 85.69 221 LYS A CA 1
ATOM 1743 C C . LYS A 1 221 ? -7.910 15.250 18.323 1.00 85.69 221 LYS A C 1
ATOM 1745 O O . LYS A 1 221 ? -8.985 14.723 18.060 1.00 85.69 221 LYS A O 1
ATOM 1750 N N . ALA A 1 222 ? -6.769 14.831 17.792 1.00 88.75 222 ALA A N 1
ATOM 1751 C CA . ALA A 1 222 ? -6.676 13.632 16.969 1.00 88.75 222 ALA A CA 1
ATOM 1752 C C . ALA A 1 222 ? -6.073 12.468 17.761 1.00 88.75 222 ALA A C 1
ATOM 1754 O O . ALA A 1 222 ? -5.181 12.674 18.585 1.00 88.75 222 ALA A O 1
ATOM 1755 N N . LYS A 1 223 ? -6.545 11.254 17.482 1.00 91.44 223 LYS A N 1
ATOM 1756 C CA . LYS A 1 223 ? -5.989 9.997 17.989 1.00 91.44 223 LYS A CA 1
ATOM 1757 C C . LYS A 1 223 ? -6.018 8.948 16.885 1.00 91.44 223 LYS A C 1
ATOM 1759 O O . LYS A 1 223 ? -6.986 8.883 16.125 1.00 91.44 223 LYS A O 1
ATOM 1764 N N . LEU A 1 224 ? -4.979 8.121 16.821 1.00 92.81 224 LEU A N 1
ATOM 1765 C CA . LEU A 1 224 ? -4.944 6.944 15.960 1.00 92.81 224 LEU A CA 1
ATOM 1766 C C . LEU A 1 224 ? -5.078 5.684 16.821 1.00 92.81 224 LEU A C 1
ATOM 1768 O O . LEU A 1 224 ? -4.387 5.532 17.823 1.00 92.81 224 LEU A O 1
ATOM 1772 N N . VAL A 1 225 ? -5.969 4.780 16.443 1.00 94.25 225 VAL A N 1
ATOM 1773 C CA . VAL A 1 225 ? -6.118 3.461 17.057 1.00 94.25 225 VAL A CA 1
ATOM 1774 C C . VAL A 1 225 ? -5.602 2.440 16.058 1.00 94.25 225 VAL A C 1
ATOM 1776 O O . VAL A 1 225 ? -6.186 2.239 14.995 1.00 94.25 225 VAL A O 1
ATOM 1779 N N . TYR A 1 226 ? -4.485 1.814 16.393 1.00 94.38 226 TYR A N 1
ATOM 1780 C CA . TYR A 1 226 ? -3.927 0.718 15.628 1.00 94.38 226 TYR A CA 1
ATOM 1781 C C . TYR A 1 226 ? -4.517 -0.605 16.115 1.00 94.38 226 TYR A C 1
ATOM 1783 O O . TYR A 1 226 ? -4.332 -0.996 17.268 1.00 94.38 226 TYR A O 1
ATOM 1791 N N . VAL A 1 227 ? -5.229 -1.292 15.229 1.00 94.56 227 VAL A N 1
ATOM 1792 C CA . VAL A 1 227 ? -5.930 -2.542 15.512 1.00 94.56 227 VAL A CA 1
ATOM 1793 C C . VAL A 1 227 ? -5.161 -3.682 14.857 1.00 94.56 227 VAL A C 1
ATOM 1795 O O . VAL A 1 227 ? -5.255 -3.914 13.651 1.00 94.56 227 VAL A O 1
ATOM 1798 N N . ALA A 1 228 ? -4.375 -4.400 15.649 1.00 92.88 228 ALA A N 1
ATOM 1799 C CA . ALA A 1 228 ? -3.655 -5.576 15.185 1.00 92.88 228 ALA A CA 1
ATOM 1800 C C . ALA A 1 228 ? -4.525 -6.821 15.401 1.00 92.88 228 ALA A C 1
ATOM 1802 O O . ALA A 1 228 ? -4.723 -7.282 16.525 1.00 92.88 228 ALA A O 1
ATOM 1803 N N . VAL A 1 229 ? -5.040 -7.353 14.293 1.00 92.31 229 VAL A N 1
ATOM 1804 C CA . VAL A 1 229 ? -5.790 -8.611 14.263 1.00 92.31 229 VAL A CA 1
ATOM 1805 C C . VAL A 1 229 ? -4.789 -9.736 14.046 1.00 92.31 229 VAL A C 1
ATOM 1807 O O . VAL A 1 229 ? -4.056 -9.727 13.057 1.00 92.31 229 VAL A O 1
ATOM 1810 N N . VAL A 1 230 ? -4.713 -10.682 14.972 1.00 90.94 230 VAL A N 1
ATOM 1811 C CA . VAL A 1 230 ? -3.710 -11.747 14.970 1.00 90.94 230 VAL A CA 1
ATOM 1812 C C . VAL A 1 230 ? -4.399 -13.096 14.840 1.00 90.94 230 VAL A C 1
ATOM 1814 O O . VAL A 1 230 ? -5.285 -13.430 15.620 1.00 90.94 230 VAL A O 1
ATOM 1817 N N . ASP A 1 231 ? -3.969 -13.866 13.849 1.00 87.81 231 ASP A N 1
ATOM 1818 C CA . ASP A 1 231 ? -4.345 -15.269 13.685 1.00 87.81 231 ASP A CA 1
ATOM 1819 C C . ASP A 1 231 ? -3.535 -16.127 14.678 1.00 87.81 231 ASP A C 1
ATOM 1821 O O . ASP A 1 231 ? -2.302 -16.187 14.578 1.00 87.81 231 ASP A O 1
ATOM 1825 N N . GLY A 1 232 ? -4.216 -16.707 15.674 1.00 84.69 232 GLY A N 1
ATOM 1826 C CA . GLY A 1 232 ? -3.615 -17.452 16.785 1.00 84.69 232 GLY A CA 1
ATOM 1827 C C . GLY A 1 232 ? -2.939 -16.565 17.836 1.00 84.69 232 GLY A C 1
ATOM 1828 O O . GLY A 1 232 ? -1.728 -16.680 18.061 1.00 84.69 232 GLY A O 1
ATOM 1829 N N . LEU A 1 233 ? -3.689 -15.670 18.489 1.00 86.69 233 LEU A N 1
ATOM 1830 C CA . LEU A 1 233 ? -3.129 -14.750 19.482 1.00 86.69 233 LEU A CA 1
ATOM 1831 C C . LEU A 1 233 ? -2.751 -15.501 20.772 1.00 86.69 233 LEU A C 1
ATOM 1833 O O . LEU A 1 233 ? -3.599 -15.970 21.527 1.00 86.69 233 LEU A O 1
ATOM 1837 N N . SER A 1 234 ? -1.450 -15.584 21.058 1.00 87.88 234 SER A N 1
ATOM 1838 C CA . SER A 1 234 ? -0.923 -16.106 22.324 1.00 87.88 234 SER A CA 1
ATOM 1839 C C . SER A 1 234 ? -0.394 -14.978 23.213 1.00 87.88 234 SER A C 1
ATOM 1841 O O . SER A 1 234 ? -0.009 -13.918 22.717 1.00 87.88 234 SER A O 1
ATOM 1843 N N . LYS A 1 235 ? -0.293 -15.223 24.528 1.00 88.75 235 LYS A N 1
ATOM 1844 C CA . LYS A 1 235 ? 0.273 -14.248 25.484 1.00 88.75 235 LYS A CA 1
ATOM 1845 C C . LYS A 1 235 ? 1.692 -13.802 25.115 1.00 88.75 235 LYS A C 1
ATOM 1847 O O . LYS A 1 235 ? 2.041 -12.643 25.293 1.00 88.75 235 LYS A O 1
ATOM 1852 N N . GLU A 1 236 ? 2.498 -14.711 24.568 1.00 87.50 236 GLU A N 1
ATOM 1853 C CA . GLU A 1 236 ? 3.857 -14.401 24.113 1.00 87.50 236 GLU A CA 1
ATOM 1854 C C . GLU A 1 236 ? 3.846 -13.432 22.918 1.00 87.50 236 GLU A C 1
ATOM 1856 O O . GLU A 1 236 ? 4.646 -12.496 22.852 1.00 87.50 236 GLU A O 1
ATOM 1861 N N . ILE A 1 237 ? 2.919 -13.627 21.973 1.00 86.81 237 ILE A N 1
ATOM 1862 C CA . ILE A 1 237 ? 2.753 -12.741 20.814 1.00 86.81 237 ILE A CA 1
ATOM 1863 C C . ILE A 1 237 ? 2.219 -11.375 21.257 1.00 86.81 237 ILE A C 1
ATOM 1865 O O . ILE A 1 237 ? 2.724 -10.348 20.801 1.00 86.81 237 ILE A O 1
ATOM 1869 N N . GLU A 1 238 ? 1.241 -11.363 22.159 1.00 89.62 238 GLU A N 1
ATOM 1870 C CA . GLU A 1 238 ? 0.655 -10.156 22.742 1.00 89.62 238 GLU A CA 1
ATOM 1871 C C . GLU A 1 238 ? 1.717 -9.278 23.418 1.00 89.62 238 GLU A C 1
ATOM 1873 O O . GLU A 1 238 ? 1.853 -8.097 23.082 1.00 89.62 238 GLU A O 1
ATOM 1878 N N . GLU A 1 239 ? 2.525 -9.861 24.308 1.00 89.62 239 GLU A N 1
ATOM 1879 C CA . GLU A 1 239 ? 3.599 -9.152 25.009 1.00 89.62 239 GLU A CA 1
ATOM 1880 C C . GLU A 1 239 ? 4.639 -8.608 24.021 1.00 89.62 239 GLU A C 1
ATOM 1882 O O . GLU A 1 239 ? 5.074 -7.457 24.103 1.00 89.62 239 GLU A O 1
ATOM 1887 N N . LYS A 1 240 ? 4.992 -9.404 23.011 1.00 86.44 240 LYS A N 1
ATOM 1888 C CA . LYS A 1 240 ? 5.966 -9.013 21.992 1.00 86.44 240 LYS A CA 1
ATOM 1889 C C . LYS A 1 240 ? 5.497 -7.850 21.119 1.00 86.44 240 LYS A C 1
ATOM 1891 O O . LYS A 1 240 ? 6.302 -6.962 20.817 1.00 86.44 240 LYS A O 1
ATOM 1896 N N . ILE A 1 241 ? 4.237 -7.862 20.676 1.00 88.38 241 ILE A N 1
ATOM 1897 C CA . ILE A 1 241 ? 3.665 -6.759 19.891 1.00 88.38 241 ILE A CA 1
ATOM 1898 C C . ILE A 1 241 ? 3.568 -5.513 20.770 1.00 88.38 241 ILE A C 1
ATOM 1900 O O . ILE A 1 241 ? 4.001 -4.445 20.340 1.00 88.38 241 ILE A O 1
ATOM 1904 N N . SER A 1 242 ? 3.092 -5.660 22.006 1.00 90.12 242 SER A N 1
ATOM 1905 C CA . SER A 1 242 ? 2.931 -4.553 22.955 1.00 90.12 242 SER A CA 1
ATOM 1906 C C . SER A 1 242 ? 4.258 -3.865 23.275 1.00 90.12 242 SER A C 1
ATOM 1908 O O . SER A 1 242 ? 4.352 -2.645 23.159 1.00 90.12 242 SER A O 1
ATO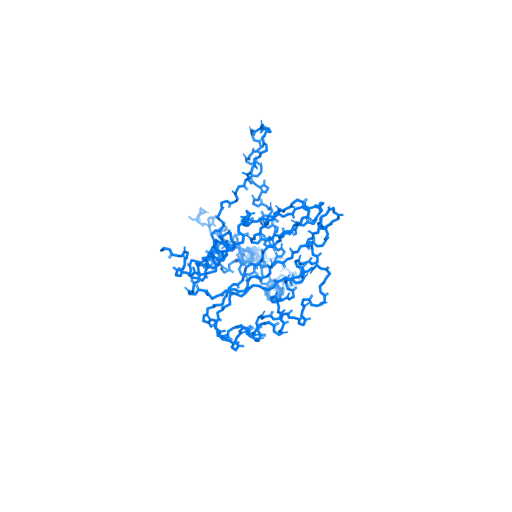M 1910 N N . ASN A 1 243 ? 5.314 -4.632 23.569 1.00 88.31 243 ASN A N 1
ATOM 1911 C CA . ASN A 1 243 ? 6.640 -4.086 23.876 1.00 88.31 243 ASN A CA 1
ATOM 1912 C C . ASN A 1 243 ? 7.215 -3.272 22.705 1.00 88.31 243 ASN A C 1
ATOM 1914 O O . ASN A 1 243 ? 7.718 -2.165 22.895 1.00 88.31 243 ASN A O 1
ATOM 1918 N N . ARG A 1 244 ? 7.100 -3.784 21.473 1.00 83.62 244 ARG A N 1
ATOM 1919 C CA . ARG A 1 244 ? 7.563 -3.063 20.272 1.00 83.62 244 ARG A CA 1
ATOM 1920 C C . ARG A 1 244 ? 6.695 -1.855 19.941 1.00 83.62 244 ARG A C 1
ATOM 1922 O O . ARG A 1 244 ? 7.202 -0.845 19.462 1.00 83.62 244 ARG A O 1
ATOM 1929 N N . PHE A 1 245 ? 5.391 -1.965 20.168 1.00 88.69 245 PHE A N 1
ATOM 1930 C CA . PHE A 1 245 ? 4.471 -0.861 19.956 1.00 88.69 245 PHE A CA 1
ATOM 1931 C C . PHE A 1 245 ? 4.740 0.278 20.940 1.00 88.69 245 PHE A C 1
ATOM 1933 O O . PHE A 1 245 ? 4.711 1.432 20.532 1.00 88.69 245 PHE A O 1
ATOM 1940 N N . GLN A 1 246 ? 5.045 -0.022 22.204 1.00 86.56 246 GLN A N 1
ATOM 1941 C CA . GLN A 1 246 ? 5.320 0.992 23.223 1.00 86.56 246 GLN A CA 1
ATOM 1942 C C . GLN A 1 246 ? 6.575 1.816 22.907 1.00 86.56 246 GLN A C 1
ATOM 1944 O O . GLN A 1 246 ? 6.560 3.040 23.048 1.00 86.56 246 GLN A O 1
ATOM 1949 N N . GLU A 1 247 ? 7.640 1.163 22.429 1.00 80.06 247 GLU A N 1
ATOM 1950 C CA . GLU A 1 247 ? 8.842 1.847 21.933 1.00 80.06 247 GLU A CA 1
ATOM 1951 C C . GLU A 1 247 ? 8.472 2.864 20.844 1.00 80.06 247 GLU A C 1
ATOM 1953 O O . GLU A 1 247 ? 8.913 4.012 20.861 1.00 80.06 247 GLU A O 1
ATOM 1958 N N . PHE A 1 248 ? 7.577 2.467 19.944 1.00 79.19 248 PHE A N 1
ATOM 1959 C CA . PHE A 1 248 ? 7.184 3.261 18.794 1.00 79.19 248 PHE A CA 1
ATOM 1960 C C . PHE A 1 248 ? 6.189 4.387 19.107 1.00 79.19 248 PHE A C 1
ATOM 1962 O O . PHE A 1 248 ? 6.353 5.519 18.648 1.00 79.19 248 PHE A O 1
ATOM 1969 N N . SER A 1 249 ? 5.154 4.099 19.893 1.00 82.50 249 SER A N 1
ATOM 1970 C CA . SER A 1 249 ? 4.078 5.045 20.196 1.00 82.50 249 SER A CA 1
ATOM 1971 C C . SER A 1 249 ? 4.568 6.220 21.040 1.00 82.50 249 SER A C 1
ATOM 1973 O O . SER A 1 249 ? 4.066 7.332 20.880 1.00 82.50 249 SER A O 1
ATOM 1975 N N . SER A 1 250 ? 5.600 6.005 21.863 1.00 78.62 250 SER A N 1
ATOM 1976 C CA . SER A 1 250 ? 6.233 7.047 22.679 1.00 78.62 250 SER A CA 1
ATOM 1977 C C . SER A 1 250 ? 6.868 8.184 21.864 1.00 78.62 250 SER A C 1
ATOM 1979 O O . SER A 1 250 ? 6.993 9.300 22.366 1.00 78.62 250 SER A O 1
ATOM 1981 N N . ALA A 1 251 ? 7.223 7.929 20.600 1.00 76.38 251 ALA A N 1
ATOM 1982 C CA . ALA A 1 251 ? 7.836 8.909 19.705 1.00 76.38 251 ALA A CA 1
ATOM 1983 C C . ALA A 1 251 ? 6.816 9.692 18.851 1.00 76.38 251 ALA A C 1
ATOM 1985 O O . ALA A 1 251 ? 7.203 10.594 18.104 1.00 76.38 251 ALA A O 1
ATOM 1986 N N . SER A 1 252 ? 5.522 9.355 18.921 1.00 78.06 252 SER A N 1
ATOM 1987 C CA . SER A 1 252 ? 4.489 9.957 18.071 1.00 78.06 252 SER A CA 1
ATOM 1988 C C . SER A 1 252 ? 3.916 11.251 18.657 1.00 78.06 252 SER A C 1
ATOM 1990 O O . SER A 1 252 ? 3.596 11.336 19.839 1.00 78.06 252 SER A O 1
ATOM 1992 N N . VAL A 1 253 ? 3.708 12.253 17.795 1.00 77.81 253 VAL A N 1
ATOM 1993 C CA . VAL A 1 253 ? 3.058 13.532 18.148 1.00 77.81 253 VAL A CA 1
ATOM 1994 C C . VAL A 1 253 ? 1.558 13.354 18.416 1.00 77.81 253 VAL A C 1
ATOM 1996 O O . VAL A 1 253 ? 0.977 14.065 19.234 1.00 77.81 253 VAL A O 1
ATOM 1999 N N . VAL A 1 254 ? 0.922 12.405 17.727 1.00 84.75 254 VAL A N 1
ATOM 2000 C CA . VAL A 1 254 ? -0.485 12.037 17.930 1.00 84.75 254 VAL A CA 1
ATOM 2001 C C . VAL A 1 254 ? -0.538 10.774 18.785 1.00 84.75 254 VAL A C 1
ATOM 2003 O O . VAL A 1 254 ? 0.183 9.827 18.461 1.00 84.75 254 VAL A O 1
ATOM 2006 N N . PRO A 1 255 ? -1.381 10.716 19.834 1.00 88.94 255 PRO A N 1
ATOM 2007 C CA . PRO A 1 255 ? -1.545 9.505 20.626 1.00 88.94 255 PRO A CA 1
ATOM 2008 C C . PRO A 1 255 ? -1.939 8.325 19.734 1.00 88.94 255 PRO A C 1
ATOM 2010 O O . PRO A 1 255 ? -2.912 8.413 18.978 1.00 88.94 255 PRO A O 1
ATOM 2013 N N . ILE A 1 256 ? -1.169 7.239 19.825 1.00 92.25 256 ILE A N 1
ATOM 2014 C CA . ILE A 1 256 ? -1.454 5.981 19.137 1.00 92.25 256 ILE A CA 1
ATOM 2015 C C . ILE A 1 256 ? -1.809 4.939 20.194 1.00 92.25 256 ILE A C 1
ATOM 2017 O O . ILE A 1 256 ? -0.992 4.639 21.064 1.00 92.25 256 ILE A O 1
ATOM 2021 N N . GLU A 1 257 ? -3.015 4.387 20.120 1.00 93.00 257 GLU A N 1
ATOM 2022 C CA . GLU A 1 257 ? -3.451 3.280 20.975 1.00 93.00 257 GLU A CA 1
ATOM 2023 C C . GLU A 1 257 ? -3.370 1.957 20.222 1.00 93.00 257 GLU A C 1
ATOM 2025 O O . GLU A 1 257 ? -3.692 1.901 19.039 1.00 93.00 257 GLU A O 1
ATOM 2030 N N . LEU A 1 258 ? -2.955 0.896 20.913 1.00 93.38 258 LEU A N 1
ATOM 2031 C CA . LEU A 1 258 ? -2.935 -0.459 20.377 1.00 93.38 258 LEU A CA 1
ATOM 2032 C C . LEU A 1 258 ? -4.162 -1.221 20.868 1.00 93.38 258 LEU A C 1
ATOM 2034 O O . LEU A 1 258 ? -4.413 -1.288 22.071 1.00 93.38 258 LEU A O 1
ATOM 2038 N N . VAL A 1 259 ? -4.875 -1.847 19.939 1.00 94.25 259 VAL A N 1
ATOM 2039 C CA . VAL A 1 259 ? -5.900 -2.851 20.227 1.00 94.25 259 VAL A CA 1
ATOM 2040 C C . VAL A 1 259 ? -5.464 -4.157 19.581 1.00 94.25 259 VAL A C 1
ATOM 2042 O O . VAL A 1 259 ? -5.202 -4.204 18.380 1.00 94.25 259 VAL A O 1
ATOM 2045 N N . LEU A 1 260 ? -5.378 -5.214 20.384 1.00 93.31 260 LEU A N 1
ATOM 2046 C CA . LEU A 1 260 ? -5.064 -6.560 19.920 1.00 93.31 260 LEU A CA 1
ATOM 2047 C C . LEU A 1 260 ? -6.341 -7.386 19.887 1.00 93.31 260 LEU A C 1
ATOM 2049 O O . LEU A 1 260 ? -7.068 -7.442 20.877 1.00 93.31 260 LEU A O 1
ATOM 2053 N N . LEU A 1 261 ? -6.611 -8.005 18.742 1.00 92.88 261 LEU A N 1
ATOM 2054 C CA . LEU A 1 261 ? -7.770 -8.867 18.543 1.00 92.88 261 LEU A CA 1
ATOM 2055 C C . LEU A 1 261 ? -7.306 -10.224 18.029 1.00 92.88 261 LEU A C 1
ATOM 2057 O O . LEU A 1 261 ? -6.486 -10.295 17.115 1.00 92.88 261 LEU A O 1
ATOM 2061 N N . ASP A 1 262 ? -7.856 -11.291 18.594 1.00 91.12 262 ASP A N 1
ATOM 2062 C CA . ASP A 1 262 ? -7.700 -12.633 18.043 1.00 91.12 262 ASP A CA 1
ATOM 2063 C C . ASP A 1 262 ? -8.684 -12.819 16.880 1.00 91.12 262 ASP A C 1
ATOM 2065 O O . ASP A 1 262 ? -9.886 -12.575 17.034 1.00 91.12 262 ASP A O 1
ATOM 2069 N N . PHE A 1 263 ? -8.168 -13.218 15.715 1.00 90.31 263 PHE A N 1
ATOM 2070 C CA . PHE A 1 263 ? -8.957 -13.361 14.493 1.00 90.31 263 PHE A CA 1
ATOM 2071 C C . PHE A 1 263 ? -10.058 -14.423 14.616 1.00 90.31 263 PHE A C 1
ATOM 2073 O O . PHE A 1 263 ? -11.191 -14.183 14.192 1.00 90.31 263 PHE A O 1
ATOM 2080 N N . ASP A 1 264 ? -9.764 -15.564 15.237 1.00 88.44 264 ASP A N 1
ATOM 2081 C CA . ASP A 1 264 ? -10.734 -16.644 15.411 1.00 88.44 264 ASP A CA 1
ATOM 2082 C C . ASP A 1 264 ? -11.808 -16.254 16.427 1.00 88.44 264 ASP A C 1
ATOM 2084 O O . ASP A 1 264 ? -12.994 -16.533 16.221 1.00 88.44 264 ASP A O 1
ATOM 2088 N N . ALA A 1 265 ? -11.425 -15.549 17.496 1.00 88.38 265 ALA A N 1
ATOM 2089 C CA . ALA A 1 265 ? -12.372 -15.086 18.508 1.00 88.38 265 ALA A CA 1
ATOM 2090 C C . ALA A 1 265 ? -13.372 -14.061 17.942 1.00 88.38 265 ALA A C 1
ATOM 2092 O O . ALA A 1 265 ? -14.584 -14.171 18.172 1.00 88.38 265 ALA A O 1
ATOM 2093 N N . ILE A 1 266 ? -12.898 -13.074 17.168 1.00 89.81 266 ILE A N 1
ATOM 2094 C CA . ILE A 1 266 ? -13.797 -12.085 16.549 1.00 89.81 266 ILE A CA 1
ATOM 2095 C C . ILE A 1 266 ? -14.658 -12.714 15.451 1.00 89.81 266 ILE A C 1
ATOM 2097 O O . ILE A 1 266 ? -15.818 -12.329 15.304 1.00 89.81 266 ILE A O 1
ATOM 2101 N N . LYS A 1 267 ? -14.142 -13.725 14.742 1.00 87.44 267 LYS A N 1
ATOM 2102 C CA . LYS A 1 267 ? -14.906 -14.493 13.755 1.00 87.44 267 LYS A CA 1
ATOM 2103 C C . LYS A 1 267 ? -16.017 -15.317 14.400 1.00 87.44 267 LYS A C 1
ATOM 2105 O O . LYS A 1 267 ? -17.105 -15.353 13.854 1.00 87.44 267 LYS A O 1
ATOM 2110 N N . GLN A 1 268 ? -15.803 -15.911 15.572 1.00 85.56 268 GLN A N 1
ATOM 2111 C CA . GLN A 1 268 ? -16.875 -16.605 16.303 1.00 85.56 268 GLN A CA 1
ATOM 2112 C C . GLN A 1 268 ? -17.946 -15.649 16.840 1.00 85.56 268 GLN A C 1
ATOM 2114 O O . GLN A 1 268 ? -19.111 -16.016 16.953 1.00 85.56 268 GLN A O 1
ATOM 2119 N N . THR A 1 269 ? -17.546 -14.427 17.195 1.00 84.19 269 THR A N 1
ATOM 2120 C CA . THR A 1 269 ? -18.451 -13.444 17.804 1.00 84.19 269 THR A CA 1
ATOM 2121 C C . THR A 1 269 ? -19.301 -12.713 16.759 1.00 84.19 269 THR A C 1
ATOM 2123 O O . THR A 1 269 ? -20.459 -12.405 17.026 1.00 84.19 269 THR A O 1
ATOM 2126 N N . HIS A 1 270 ? -18.732 -12.423 15.583 1.00 79.50 270 HIS A N 1
ATOM 2127 C CA . HIS A 1 270 ? -19.343 -11.555 14.562 1.00 79.50 270 HIS A CA 1
ATOM 2128 C C . HIS A 1 270 ? -19.421 -12.180 13.161 1.00 79.50 270 HIS A C 1
ATOM 2130 O O . HIS A 1 270 ? -20.054 -11.608 12.277 1.00 79.50 270 HIS A O 1
ATOM 2136 N N . GLY A 1 271 ? -18.785 -13.330 12.936 1.00 65.50 271 GLY A N 1
ATOM 2137 C CA . GLY A 1 271 ? -18.861 -14.082 11.686 1.00 65.50 271 GLY A CA 1
ATOM 2138 C C . GLY A 1 271 ? -20.005 -15.093 11.733 1.00 65.50 271 GLY A C 1
ATOM 2139 O O . GLY A 1 271 ? -19.986 -16.014 12.546 1.00 65.50 271 GLY A O 1
ATOM 2140 N N . ALA A 1 272 ? -20.995 -14.902 10.863 1.00 47.00 272 ALA A N 1
ATOM 2141 C CA . ALA A 1 272 ? -21.982 -15.923 10.510 1.00 47.00 272 ALA A CA 1
ATOM 2142 C C . ALA A 1 272 ? -21.420 -16.859 9.432 1.00 47.00 272 ALA A C 1
ATOM 2144 O O . ALA A 1 272 ? -20.747 -16.345 8.507 1.00 47.00 272 ALA A O 1
#

Sequence (272 aa):
MIKDFGQTAEKLSGNPLGIIALFIVLLYGIAGLVISSSANFLTTEERLPLIWLLVIFPFLVLFVFAWLVSQHHTKLYAPKDFVSDEAFLRALTPTEKQVKQQEEIAKFEEDSSSSSSMNFTVTTPKNTSRPVGVMYDYGLAEDLAIAHLKSTQNLNILQNQEIRRGDQRIQVDGLAVSENMLTAFEVQLMKGEYINKNLRNRMADIAYKAMQLAAFSKNSKAKLVYVAVVDGLSKEIEEKISNRFQEFSSASVVPIELVLLDFDAIKQTHGA

Radius of gyration: 29.26 Å; chains: 1; bounding box: 60×40×87 Å

pLDDT: mean 74.38, std 16.81, range [24.78, 94.56]

Secondary structure (DSSP, 8-state):
-HHHHHHHHHHHHTSHHHHHHHHHHHHHHHHHHHHHHHTTT--HHHHHHHHHHHHHHHHHHHHHHHHHHHHHTTSSS-GGGSSSHHHHHHHS-HHHHHHHHHHHHHHHHHHHTT-----------------TTTHHHHHHHHHHHHHHHHHHHT--PEEEEEEEETTEEEEEEEEEEETTEEEEEEEEEEEGGGHHHHHHHHHHHHHHHHHHHHHHGGGSEEEEEEEEEEET--HHHHHHHHHHHHHHHTT-SS-EEEEEEEHHHHHHHH--

Organism: NCBI:txid689